Protein AF-0000000076767539 (afdb_homodimer)

Foldseek 3Di:
DPPVPLPQDKDFLLVCLCVLPPPDPDDVVVSVVCCVCRPNDDNRRRIDRDDCPDLLSVQQVLLVCLVVVNDPDPVSVVCCDPDPNNVVSVVSNVDSPVVVVVVVVVVVVVVVVCCCCVVCVVVVPPPPPPD/DPPVPLPQDKDFLQVCLCVLPPPDPDDVVVSVVCCVCRPNDDNRRRIDRPDCPDLLSVQQVLLVCLVVVNDPDPVSVVCCDPDPNNVVSVVSNVDVPVSVVVVVVVVVVVVVVCCVCVVCVVVVPPPPPPD

Structure (mmCIF, N/CA/C/O backbone):
data_AF-0000000076767539-model_v1
#
loop_
_entity.id
_entity.type
_entity.pdbx_description
1 polymer 'Plant heme peroxidase family profile domain-containing protein'
#
loop_
_atom_site.group_PDB
_atom_site.id
_atom_site.type_symbol
_atom_site.label_atom_id
_atom_site.label_alt_id
_atom_site.label_comp_id
_atom_site.label_asym_id
_atom_site.label_entity_id
_atom_site.label_seq_id
_atom_site.pdbx_PDB_ins_code
_atom_site.Cartn_x
_atom_site.Cartn_y
_atom_site.Cartn_z
_atom_site.occupancy
_atom_site.B_iso_or_equiv
_atom_site.auth_seq_id
_atom_site.auth_comp_id
_atom_site.auth_asym_id
_atom_site.auth_atom_id
_atom_site.pdbx_PDB_model_num
ATOM 1 N N . MET A 1 1 ? -0.34 -1.339 28.422 1 18.69 1 MET A N 1
ATOM 2 C CA . MET A 1 1 ? 0.644 -1.244 27.344 1 18.69 1 MET A CA 1
ATOM 3 C C . MET A 1 1 ? 0.067 -1.76 26.031 1 18.69 1 MET A C 1
ATOM 5 O O . MET A 1 1 ? -0.078 -2.969 25.844 1 18.69 1 MET A O 1
ATOM 9 N N . HIS A 1 2 ? -1.191 -1.496 25.75 1 22.22 2 HIS A N 1
ATOM 10 C CA . HIS A 1 2 ? -2.09 -2.066 24.75 1 22.22 2 HIS A CA 1
ATOM 11 C C . HIS A 1 2 ? -1.479 -1.997 23.344 1 22.22 2 HIS A C 1
ATOM 13 O O . HIS A 1 2 ? -1.095 -0.919 22.891 1 22.22 2 HIS A O 1
ATOM 19 N N . ALA A 1 3 ? -0.596 -2.85 23.109 1 28.09 3 ALA A N 1
ATOM 20 C CA . ALA A 1 3 ? -0.079 -3.137 21.781 1 28.09 3 ALA A CA 1
ATOM 21 C C . ALA A 1 3 ? -1.153 -2.92 20.719 1 28.09 3 ALA A C 1
ATOM 23 O O . ALA A 1 3 ? -2.23 -3.516 20.781 1 28.09 3 ALA A O 1
ATOM 24 N N . GLY A 1 4 ? -1.56 -1.762 20.531 1 30.44 4 GLY A N 1
ATOM 25 C CA . GLY A 1 4 ? -2.537 -1.548 19.469 1 30.44 4 GLY A CA 1
ATOM 26 C C . GLY A 1 4 ? -2.459 -2.584 18.359 1 30.44 4 GLY A C 1
ATOM 27 O O . GLY A 1 4 ? -1.386 -2.826 17.812 1 30.44 4 GLY A O 1
ATOM 28 N N . ALA A 1 5 ? -3.109 -3.674 18.422 1 33.69 5 ALA A N 1
ATOM 29 C CA . ALA A 1 5 ? -3.195 -4.902 17.625 1 33.69 5 ALA A CA 1
ATOM 30 C C . ALA A 1 5 ? -3.096 -4.602 16.141 1 33.69 5 ALA A C 1
ATOM 32 O O . ALA A 1 5 ? -3.967 -3.939 15.57 1 33.69 5 ALA A O 1
ATOM 33 N N . HIS A 1 6 ? -1.956 -4.004 15.68 1 40.78 6 HIS A N 1
ATOM 34 C CA . HIS A 1 6 ? -1.695 -3.82 14.25 1 40.78 6 HIS A CA 1
ATOM 35 C C . HIS A 1 6 ? -2.387 -4.895 13.422 1 40.78 6 HIS A C 1
ATOM 37 O O . HIS A 1 6 ? -2.105 -6.086 13.586 1 40.78 6 HIS A O 1
ATOM 43 N N . THR A 1 7 ? -3.648 -4.828 13.344 1 45.66 7 THR A N 1
ATOM 44 C CA . THR A 1 7 ? -4.422 -5.848 12.641 1 45.66 7 THR A CA 1
ATOM 45 C C . THR A 1 7 ? -3.73 -6.258 11.344 1 45.66 7 THR A C 1
ATOM 47 O O . THR A 1 7 ? -3.566 -5.438 10.438 1 45.66 7 THR A O 1
ATOM 50 N N . ILE A 1 8 ? -2.582 -6.941 11.5 1 51 8 ILE A N 1
ATOM 51 C CA . ILE A 1 8 ? -2.043 -7.637 10.336 1 51 8 ILE A CA 1
ATOM 52 C C . ILE A 1 8 ? -3.176 -8.32 9.57 1 51 8 ILE A C 1
ATOM 54 O O . ILE A 1 8 ? -4.051 -8.945 10.172 1 51 8 ILE A O 1
ATOM 58 N N . GLY A 1 9 ? -3.5 -7.699 8.438 1 61.12 9 GLY A N 1
ATOM 59 C CA . GLY A 1 9 ? -4.488 -8.406 7.637 1 61.12 9 GLY A CA 1
ATOM 60 C C . GLY A 1 9 ? -4.254 -9.898 7.582 1 61.12 9 GLY A C 1
ATOM 61 O O . GLY A 1 9 ? -3.186 -10.383 7.965 1 61.12 9 GLY A O 1
ATOM 62 N N . GLN A 1 10 ? -5.32 -10.609 7.551 1 71.06 10 GLN A N 1
ATOM 63 C CA . GLN A 1 10 ? -5.277 -12.062 7.41 1 71.06 10 GLN A CA 1
ATOM 64 C C . GLN A 1 10 ? -5.945 -12.508 6.113 1 71.06 10 GLN A C 1
ATOM 66 O O . GLN A 1 10 ? -6.844 -11.828 5.605 1 71.06 10 GLN A O 1
ATOM 71 N N . ALA A 1 11 ? -5.297 -13.492 5.527 1 77.25 11 ALA A N 1
ATOM 72 C CA . ALA A 1 11 ? -5.941 -14.125 4.379 1 77.25 11 ALA A CA 1
ATOM 73 C C . ALA A 1 11 ? -6.324 -15.57 4.688 1 77.25 11 ALA A C 1
ATOM 75 O O . ALA A 1 11 ? -5.516 -16.344 5.211 1 77.25 11 ALA A O 1
ATOM 76 N N . ALA A 1 12 ? -7.562 -15.82 4.395 1 85.56 12 ALA A N 1
ATOM 77 C CA . ALA A 1 12 ? -8.008 -17.203 4.543 1 85.56 12 ALA A CA 1
ATOM 78 C C . ALA A 1 12 ? -7.336 -18.109 3.516 1 85.56 12 ALA A C 1
ATOM 80 O O . ALA A 1 12 ? -7.117 -17.703 2.371 1 85.56 12 ALA A O 1
ATOM 81 N N . CYS A 1 13 ? -7.141 -19.312 3.893 1 91.88 13 CYS A N 1
ATOM 82 C CA . CYS A 1 13 ? -6.492 -20.312 3.053 1 91.88 13 CYS A CA 1
ATOM 83 C C . CYS A 1 13 ? -7.199 -20.438 1.71 1 91.88 13 CYS A C 1
ATOM 85 O O . CYS A 1 13 ? -6.551 -20.578 0.672 1 91.88 13 CYS A O 1
ATOM 87 N N . THR A 1 14 ? -8.461 -20.312 1.665 1 92.12 14 THR A N 1
ATOM 88 C CA . THR A 1 14 ? -9.242 -20.5 0.451 1 92.12 14 THR A CA 1
ATOM 89 C C . THR A 1 14 ? -8.898 -19.438 -0.589 1 92.12 14 THR A C 1
ATOM 91 O O . THR A 1 14 ? -9.109 -19.625 -1.786 1 92.12 14 THR A O 1
ATOM 94 N N . ASN A 1 15 ? -8.305 -18.375 -0.102 1 86.56 15 ASN A N 1
ATOM 95 C CA . ASN A 1 15 ? -8.055 -17.266 -1.004 1 86.56 15 ASN A CA 1
ATOM 96 C C . ASN A 1 15 ? -6.742 -17.438 -1.766 1 86.56 15 ASN A C 1
ATOM 98 O O . ASN A 1 15 ? -6.484 -16.734 -2.74 1 86.56 15 ASN A O 1
ATOM 102 N N . PHE A 1 16 ? -5.918 -18.406 -1.279 1 91.62 16 PHE A N 1
ATOM 103 C CA . PHE A 1 16 ? -4.621 -18.484 -1.948 1 91.62 16 PHE A CA 1
ATOM 104 C C . PHE A 1 16 ? -4.211 -19.938 -2.166 1 91.62 16 PHE A C 1
ATOM 106 O O . PHE A 1 16 ? -3.186 -20.203 -2.795 1 91.62 16 PHE A O 1
ATOM 113 N N . ARG A 1 17 ? -5.023 -20.891 -1.748 1 94.75 17 ARG A N 1
ATOM 114 C CA . ARG A 1 17 ? -4.715 -22.312 -1.875 1 94.75 17 ARG A CA 1
ATOM 115 C C . ARG A 1 17 ? -4.418 -22.672 -3.324 1 94.75 17 ARG A C 1
ATOM 117 O O . ARG A 1 17 ? -3.434 -23.359 -3.609 1 94.75 17 ARG A O 1
ATOM 124 N N . SER A 1 18 ? -5.258 -22.25 -4.219 1 95.56 18 SER A N 1
ATOM 125 C CA . SER A 1 18 ? -5.098 -22.594 -5.629 1 95.56 18 SER A CA 1
ATOM 126 C C . SER A 1 18 ? -3.752 -22.109 -6.168 1 95.56 18 SER A C 1
ATOM 128 O O . SER A 1 18 ? -3.115 -22.797 -6.965 1 95.56 18 SER A O 1
ATOM 130 N N . ARG A 1 19 ? -3.357 -21.031 -5.695 1 94.44 19 ARG A N 1
ATOM 131 C CA . ARG A 1 19 ? -2.08 -20.5 -6.156 1 94.44 19 ARG A CA 1
ATOM 132 C C . ARG A 1 19 ? -0.914 -21.297 -5.574 1 94.44 19 ARG A C 1
ATOM 134 O O . ARG A 1 19 ? 0.014 -21.656 -6.297 1 94.44 19 ARG A O 1
ATOM 141 N N . VAL A 1 20 ? -0.99 -21.578 -4.332 1 95.5 20 VAL A N 1
ATOM 142 C CA . VAL A 1 20 ? 0.099 -22.234 -3.615 1 95.5 20 VAL A CA 1
ATOM 143 C C . VAL A 1 20 ? 0.357 -23.609 -4.215 1 95.5 20 VAL A C 1
ATOM 145 O O . VAL A 1 20 ? 1.507 -24.047 -4.32 1 95.5 20 VAL A O 1
ATOM 148 N N . TYR A 1 21 ? -0.68 -24.234 -4.711 1 97.06 21 TYR A N 1
ATOM 149 C CA . TYR A 1 21 ? -0.535 -25.594 -5.191 1 97.06 21 TYR A CA 1
ATOM 150 C C . TYR A 1 21 ? -0.594 -25.656 -6.711 1 97.06 21 TYR A C 1
ATOM 152 O O . TYR A 1 21 ? -0.227 -26.656 -7.32 1 97.06 21 TYR A O 1
ATOM 160 N N . GLY A 1 22 ? -1.004 -24.609 -7.395 1 96.56 22 GLY A N 1
ATOM 161 C CA . GLY A 1 22 ? -1.326 -24.734 -8.805 1 96.56 22 GLY A CA 1
ATOM 162 C C . GLY A 1 22 ? -0.506 -23.812 -9.695 1 96.56 22 GLY A C 1
ATOM 163 O O . GLY A 1 22 ? -0.516 -23.953 -10.922 1 96.56 22 GLY A O 1
ATOM 164 N N . GLU A 1 23 ? 0.164 -22.844 -9.18 1 96.62 23 GLU A N 1
ATOM 165 C CA . GLU A 1 23 ? 0.851 -21.875 -10.023 1 96.62 23 GLU A CA 1
ATOM 166 C C . GLU A 1 23 ? 2.363 -22.062 -9.969 1 96.62 23 GLU A C 1
ATOM 168 O O . GLU A 1 23 ? 2.896 -22.562 -8.969 1 96.62 23 GLU A O 1
ATOM 173 N N . THR A 1 24 ? 3.041 -21.719 -11.039 1 95.69 24 THR A N 1
ATOM 174 C CA . THR A 1 24 ? 4.477 -21.938 -11.141 1 95.69 24 THR A CA 1
ATOM 175 C C . THR A 1 24 ? 5.254 -20.656 -10.852 1 95.69 24 THR A C 1
ATOM 177 O O . THR A 1 24 ? 6.461 -20.703 -10.617 1 95.69 24 THR A O 1
ATOM 180 N N . ASN A 1 25 ? 4.602 -19.531 -10.906 1 96.25 25 ASN A N 1
ATOM 181 C CA . ASN A 1 25 ? 5.266 -18.266 -10.648 1 96.25 25 ASN A CA 1
ATOM 182 C C . ASN A 1 25 ? 5.246 -17.906 -9.164 1 96.25 25 ASN A C 1
ATOM 184 O O . ASN A 1 25 ? 4.93 -16.781 -8.797 1 96.25 25 ASN A O 1
ATOM 188 N N . ILE A 1 26 ? 5.562 -18.844 -8.32 1 96.62 26 ILE A N 1
ATOM 189 C CA . ILE A 1 26 ? 5.672 -18.672 -6.875 1 96.62 26 ILE A CA 1
ATOM 190 C C . ILE A 1 26 ? 6.984 -19.266 -6.379 1 96.62 26 ILE A C 1
ATOM 192 O O . ILE A 1 26 ? 7.387 -20.344 -6.82 1 96.62 26 ILE A O 1
ATOM 196 N N . ASN A 1 27 ? 7.613 -18.469 -5.555 1 96.94 27 ASN A N 1
ATOM 197 C CA . ASN A 1 27 ? 8.82 -18.969 -4.914 1 96.94 27 ASN A CA 1
ATOM 198 C C . ASN A 1 27 ? 8.57 -20.281 -4.176 1 96.94 27 ASN A C 1
ATOM 200 O O . ASN A 1 27 ? 7.676 -20.359 -3.332 1 96.94 27 ASN A O 1
ATOM 204 N N . ALA A 1 28 ? 9.398 -21.234 -4.516 1 96.62 28 ALA A N 1
ATOM 205 C CA . ALA A 1 28 ? 9.148 -22.594 -4.031 1 96.62 28 ALA A CA 1
ATOM 206 C C . ALA A 1 28 ? 9.227 -22.656 -2.506 1 96.62 28 ALA A C 1
ATOM 208 O O . ALA A 1 28 ? 8.406 -23.312 -1.862 1 96.62 28 ALA A O 1
ATOM 209 N N . ALA A 1 29 ? 10.227 -22.062 -1.981 1 95.75 29 ALA A N 1
ATOM 210 C CA . ALA A 1 29 ? 10.375 -22.062 -0.528 1 95.75 29 ALA A CA 1
ATOM 211 C C . ALA A 1 29 ? 9.219 -21.328 0.144 1 95.75 29 ALA A C 1
ATOM 213 O O . ALA A 1 29 ? 8.742 -21.75 1.205 1 95.75 29 ALA A O 1
ATOM 214 N N . TYR A 1 30 ? 8.797 -20.25 -0.45 1 93.25 30 TYR A N 1
ATOM 215 C CA . TYR A 1 30 ? 7.66 -19.5 0.065 1 93.25 30 TYR A CA 1
ATOM 216 C C . TYR A 1 30 ? 6.387 -20.344 -0.001 1 93.25 30 TYR A C 1
ATOM 218 O O . TYR A 1 30 ? 5.633 -20.406 0.972 1 93.25 30 TYR A O 1
ATOM 226 N N . ALA A 1 31 ? 6.164 -20.984 -1.112 1 94.44 31 ALA A N 1
ATOM 227 C CA . ALA A 1 31 ? 5.008 -21.859 -1.249 1 94.44 31 ALA A CA 1
ATOM 228 C C . ALA A 1 31 ? 5.008 -22.938 -0.165 1 94.44 31 ALA A C 1
ATOM 230 O O . ALA A 1 31 ? 3.98 -23.188 0.473 1 94.44 31 ALA A O 1
ATOM 231 N N . ALA A 1 32 ? 6.125 -23.516 0.016 1 95.38 32 ALA A N 1
ATOM 232 C CA . ALA A 1 32 ? 6.258 -24.562 1.019 1 95.38 32 ALA A CA 1
ATOM 233 C C . ALA A 1 32 ? 5.922 -24.047 2.412 1 95.38 32 ALA A C 1
ATOM 235 O O . ALA A 1 32 ? 5.266 -24.734 3.199 1 95.38 32 ALA A O 1
ATOM 236 N N . SER A 1 33 ? 6.348 -22.891 2.654 1 92.94 33 SER A N 1
ATOM 237 C CA . SER A 1 33 ? 6.109 -22.297 3.967 1 92.94 33 SER A CA 1
ATOM 238 C C . SER A 1 33 ? 4.621 -22.062 4.207 1 92.94 33 SER A C 1
ATOM 240 O O . SER A 1 33 ? 4.164 -22.062 5.352 1 92.94 33 SER A O 1
ATOM 242 N N . LEU A 1 34 ? 3.873 -21.859 3.164 1 92.19 34 LEU A N 1
ATOM 243 C CA . LEU A 1 34 ? 2.443 -21.609 3.281 1 92.19 34 LEU A CA 1
ATOM 244 C C . LEU A 1 34 ? 1.661 -22.906 3.443 1 92.19 34 LEU A C 1
ATOM 246 O O . LEU A 1 34 ? 0.545 -22.891 3.967 1 92.19 34 LEU A O 1
ATOM 250 N N . GLN A 1 35 ? 2.186 -23.953 2.988 1 94.25 35 GLN A N 1
ATOM 251 C CA . GLN A 1 35 ? 1.477 -25.219 2.92 1 94.25 35 GLN A CA 1
ATOM 252 C C . GLN A 1 35 ? 1.247 -25.797 4.312 1 94.25 35 GLN A C 1
ATOM 254 O O . GLN A 1 35 ? 0.325 -26.594 4.52 1 94.25 35 GLN A O 1
ATOM 259 N N . GLY A 1 36 ? 2.062 -25.391 5.234 1 91.12 36 GLY A N 1
ATOM 260 C CA . GLY A 1 36 ? 1.853 -25.844 6.602 1 91.12 36 GLY A CA 1
ATOM 261 C C . GLY A 1 36 ? 0.517 -25.406 7.172 1 91.12 36 GLY A C 1
ATOM 262 O O . GLY A 1 36 ? -0.156 -26.188 7.852 1 91.12 36 GLY A O 1
ATOM 263 N N . ASN A 1 37 ? 0.16 -24.281 6.816 1 90.56 37 ASN A N 1
ATOM 264 C CA . ASN A 1 37 ? -1.081 -23.719 7.348 1 90.56 37 ASN A CA 1
ATOM 265 C C . ASN A 1 37 ? -2.209 -23.781 6.32 1 90.56 37 ASN A C 1
ATOM 267 O O . ASN A 1 37 ? -3.352 -23.438 6.629 1 90.56 37 ASN A O 1
ATOM 271 N N . CYS A 1 38 ? -1.838 -24.125 5.133 1 95.25 38 CYS A N 1
ATOM 272 C CA . CYS A 1 38 ? -2.834 -24.234 4.074 1 95.25 38 CYS A CA 1
ATOM 273 C C . CYS A 1 38 ? -2.641 -25.531 3.285 1 95.25 38 CYS A C 1
ATOM 275 O O . CYS A 1 38 ? -2.119 -25.5 2.17 1 95.25 38 CYS A O 1
ATOM 277 N N . PRO A 1 39 ? -3.096 -26.625 3.859 1 94.81 39 PRO A N 1
ATOM 278 C CA . PRO A 1 39 ? -2.965 -27.891 3.152 1 94.81 39 PRO A CA 1
ATOM 279 C C . PRO A 1 39 ? -3.814 -27.953 1.884 1 94.81 39 PRO A C 1
ATOM 281 O O . PRO A 1 39 ? -4.648 -27.078 1.651 1 94.81 39 PRO A O 1
ATOM 284 N N . GLN A 1 40 ? -3.51 -28.969 1.072 1 94.31 40 GLN A N 1
ATOM 285 C CA . GLN A 1 40 ? -4.184 -29.125 -0.212 1 94.31 40 GLN A CA 1
ATOM 286 C C . GLN A 1 40 ? -5.691 -29.297 -0.026 1 94.31 40 GLN A C 1
ATOM 288 O O . GLN A 1 40 ? -6.477 -28.875 -0.876 1 94.31 40 GLN A O 1
ATOM 293 N N . SER A 1 41 ? -6.105 -29.953 1.049 1 93.06 41 SER A N 1
ATOM 294 C CA . SER A 1 41 ? -7.512 -30.109 1.395 1 93.06 41 SER A CA 1
ATOM 295 C C . SER A 1 41 ? -7.758 -29.828 2.871 1 93.06 41 SER A C 1
ATOM 297 O O . SER A 1 41 ? -6.934 -30.172 3.723 1 93.06 41 SER A O 1
ATOM 299 N N . GLY A 1 42 ? -8.898 -29.172 3.094 1 91.81 42 GLY A N 1
ATOM 300 C CA . GLY A 1 42 ? -9.195 -28.781 4.465 1 91.81 42 GLY A CA 1
ATOM 301 C C . GLY A 1 42 ? -8.508 -27.5 4.883 1 91.81 42 GLY A C 1
ATOM 302 O O . GLY A 1 42 ? -7.938 -26.781 4.047 1 91.81 42 GLY A O 1
ATOM 303 N N . GLY A 1 43 ? -8.695 -27.047 6.145 1 91.75 43 GLY A N 1
ATOM 304 C CA . GLY A 1 43 ? -8.047 -25.859 6.66 1 91.75 43 GLY A CA 1
ATOM 305 C C . GLY A 1 43 ? -8.57 -24.578 6.031 1 91.75 43 GLY A C 1
ATOM 306 O O . GLY A 1 43 ? -7.859 -23.578 5.969 1 91.75 43 GLY A O 1
ATOM 307 N N . ASP A 1 44 ? -9.766 -24.578 5.473 1 90.81 44 ASP A N 1
ATOM 308 C CA . ASP A 1 44 ? -10.359 -23.484 4.719 1 90.81 44 ASP A CA 1
ATOM 309 C C . ASP A 1 44 ? -10.359 -22.188 5.535 1 90.81 44 ASP A C 1
ATOM 311 O O . ASP A 1 44 ? -10.148 -21.109 4.988 1 90.81 44 ASP A O 1
ATOM 315 N N . GLY A 1 45 ? -10.508 -22.375 6.801 1 87.44 45 GLY A N 1
ATOM 316 C CA . GLY A 1 45 ? -10.633 -21.203 7.652 1 87.44 45 GLY A CA 1
ATOM 317 C C . GLY A 1 45 ? -9.328 -20.797 8.305 1 87.44 45 GLY A C 1
ATOM 318 O O . GLY A 1 45 ? -9.281 -19.844 9.078 1 87.44 45 GLY A O 1
ATOM 319 N N . ASN A 1 46 ? -8.25 -21.625 8.008 1 89.19 46 ASN A N 1
ATOM 320 C CA . ASN A 1 46 ? -6.953 -21.219 8.539 1 89.19 46 ASN A CA 1
ATOM 321 C C . ASN A 1 46 ? -6.516 -19.875 7.988 1 89.19 46 ASN A C 1
ATOM 323 O O . ASN A 1 46 ? -6.703 -19.578 6.805 1 89.19 46 ASN A O 1
ATOM 327 N N . LEU A 1 47 ? -6.047 -19 8.93 1 82.62 47 LEU A N 1
ATOM 328 C CA . LEU A 1 47 ? -5.648 -17.656 8.555 1 82.62 47 LEU A CA 1
ATOM 329 C C . LEU A 1 47 ? -4.133 -17.531 8.484 1 82.62 47 LEU A C 1
ATOM 331 O O . LEU A 1 47 ? -3.42 -18.094 9.32 1 82.62 47 LEU A O 1
ATOM 335 N N . THR A 1 48 ? -3.705 -16.969 7.461 1 79.31 48 THR A N 1
ATOM 336 C CA . THR A 1 48 ? -2.301 -16.609 7.289 1 79.31 48 THR A CA 1
ATOM 337 C C . THR A 1 48 ? -2.115 -15.094 7.375 1 79.31 48 THR A C 1
ATOM 339 O O . THR A 1 48 ? -2.842 -14.336 6.727 1 79.31 48 THR A O 1
ATOM 342 N N . PRO A 1 49 ? -1.265 -14.742 8.32 1 70.5 49 PRO A N 1
ATOM 343 C CA . PRO A 1 49 ? -1.016 -13.297 8.359 1 70.5 49 PRO A CA 1
ATOM 344 C C . PRO A 1 49 ? -0.564 -12.742 7.012 1 70.5 49 PRO A C 1
ATOM 346 O O . PRO A 1 49 ? 0.234 -13.375 6.312 1 70.5 49 PRO A O 1
ATOM 349 N N . LEU A 1 50 ? -1.545 -11.828 6.566 1 60.97 50 LEU A N 1
ATOM 350 C CA . LEU A 1 50 ? -1.086 -11.094 5.391 1 60.97 50 LEU A CA 1
ATOM 351 C C . LEU A 1 50 ? 0.095 -10.195 5.742 1 60.97 50 LEU A C 1
ATOM 353 O O . LEU A 1 50 ? 0.058 -9.477 6.742 1 60.97 50 LEU A O 1
ATOM 357 N N . GLU A 1 51 ? 1.134 -10.641 5.414 1 51.84 51 GL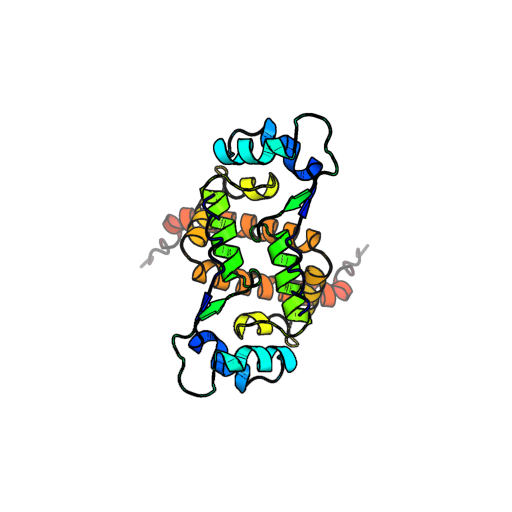U A N 1
ATOM 358 C CA . GLU A 1 51 ? 2.225 -9.695 5.621 1 51.84 51 GLU A CA 1
ATOM 359 C C . GLU A 1 51 ? 1.825 -8.281 5.188 1 51.84 51 GLU A C 1
ATOM 361 O O . GLU A 1 51 ? 0.952 -8.117 4.336 1 51.84 51 GLU A O 1
ATOM 366 N N . VAL A 1 52 ? 2.131 -7.312 5.918 1 49.28 52 VAL A N 1
ATOM 367 C CA . VAL A 1 52 ? 1.868 -5.906 5.629 1 49.28 52 VAL A CA 1
ATOM 368 C C . VAL A 1 52 ? 1.981 -5.66 4.125 1 49.28 52 VAL A C 1
ATOM 370 O O . VAL A 1 52 ? 1.643 -4.578 3.639 1 49.28 52 VAL A O 1
ATOM 373 N N . SER A 1 53 ? 2.279 -6.816 3.508 1 51 53 SER A N 1
ATOM 374 C CA . SER A 1 53 ? 2.711 -6.582 2.135 1 51 53 SER A CA 1
ATOM 375 C C . SER A 1 53 ? 1.56 -6.777 1.153 1 51 53 SER A C 1
ATOM 377 O O . SER A 1 53 ? 1.769 -6.793 -0.062 1 51 53 SER A O 1
ATOM 379 N N . THR A 1 54 ? 0.376 -7.012 1.708 1 57.81 54 THR A N 1
ATOM 380 C CA . THR A 1 54 ? -0.672 -7.105 0.698 1 57.81 54 THR A CA 1
ATOM 381 C C . THR A 1 54 ? -1.423 -5.781 0.574 1 57.81 54 THR A C 1
ATOM 383 O O . THR A 1 54 ? -1.502 -5.016 1.536 1 57.81 54 THR A O 1
ATOM 386 N N . PRO A 1 55 ? -1.711 -5.461 -0.693 1 56.19 55 PRO A N 1
ATOM 387 C CA . PRO A 1 55 ? -2.475 -4.227 -0.872 1 56.19 55 PRO A CA 1
ATOM 388 C C . PRO A 1 55 ? -3.617 -4.086 0.132 1 56.19 55 PRO A C 1
ATOM 390 O O . PRO A 1 55 ? -3.916 -2.979 0.583 1 56.19 55 PRO A O 1
ATOM 393 N N . ASN A 1 56 ? -4.219 -5.238 0.448 1 57.66 56 ASN A N 1
ATOM 394 C CA . ASN A 1 56 ? -5.367 -5.137 1.345 1 57.66 56 ASN A CA 1
ATOM 395 C C . ASN A 1 56 ? -4.953 -4.652 2.73 1 57.66 56 ASN A C 1
ATOM 397 O O . ASN A 1 56 ? -5.656 -3.846 3.346 1 57.66 56 ASN A O 1
ATOM 401 N N . ALA A 1 57 ? -3.99 -5.336 3.178 1 57.12 57 ALA A N 1
ATOM 402 C CA . ALA A 1 57 ? -3.531 -4.945 4.508 1 57.12 57 ALA A CA 1
ATOM 403 C C . ALA A 1 57 ? -3.045 -3.5 4.52 1 57.12 57 ALA A C 1
ATOM 405 O O . ALA A 1 57 ? -3.33 -2.75 5.457 1 57.12 57 ALA A O 1
ATOM 406 N N . LEU A 1 58 ? -2.348 -3.189 3.531 1 58.28 58 LEU A N 1
ATOM 407 C CA . LEU A 1 58 ? -1.854 -1.822 3.406 1 58.28 58 LEU A CA 1
ATOM 408 C C . LEU A 1 58 ? -3.01 -0.827 3.385 1 58.28 58 LEU A C 1
ATOM 410 O O . LEU A 1 58 ? -2.945 0.217 4.039 1 58.28 58 LEU A O 1
ATOM 414 N N . ASN A 1 59 ? -3.904 -1.313 2.625 1 59.66 59 ASN A N 1
ATOM 415 C CA . ASN A 1 59 ? -4.988 -0.385 2.322 1 59.66 59 ASN A CA 1
ATOM 416 C C . ASN A 1 59 ? -5.793 -0.034 3.57 1 59.66 59 ASN A C 1
ATOM 418 O O . ASN A 1 59 ? -6.059 1.141 3.834 1 59.66 59 ASN A O 1
ATOM 422 N N . ASN A 1 60 ? -6.137 -1.078 4.242 1 62.06 60 ASN A N 1
ATOM 423 C CA . ASN A 1 60 ? -7.008 -0.79 5.375 1 62.06 60 ASN A CA 1
ATOM 424 C C . ASN A 1 60 ? -6.281 0.009 6.453 1 62.06 60 ASN A C 1
ATOM 426 O O . ASN A 1 60 ? -6.824 0.975 6.992 1 62.06 60 ASN A O 1
ATOM 430 N N . ALA A 1 61 ? -5.133 -0.335 6.605 1 71.44 61 ALA A N 1
ATOM 431 C CA . ALA A 1 61 ? -4.406 0.365 7.66 1 71.44 61 ALA A CA 1
ATOM 432 C C . ALA A 1 61 ? -4.012 1.771 7.215 1 71.44 61 ALA A C 1
ATOM 434 O O . ALA A 1 61 ? -4.141 2.73 7.977 1 71.44 61 ALA A O 1
ATOM 435 N N . TYR A 1 62 ? -3.635 1.946 6.012 1 81 62 TYR A N 1
ATOM 436 C CA . TYR A 1 62 ? -3.17 3.225 5.488 1 81 62 TYR A CA 1
ATOM 437 C C . TYR A 1 62 ? -4.316 4.227 5.402 1 81 62 TYR A C 1
ATOM 439 O O . TYR A 1 62 ? -4.242 5.312 5.984 1 81 62 TYR A O 1
ATOM 447 N N . TYR A 1 63 ? -5.398 3.807 4.82 1 86.62 63 TYR A N 1
ATOM 448 C CA . TYR A 1 63 ? -6.5 4.742 4.621 1 86.62 63 TYR A CA 1
ATOM 449 C C . TYR A 1 63 ? -7.262 4.973 5.922 1 86.62 63 TYR A C 1
ATOM 451 O O . TYR A 1 63 ? -7.77 6.07 6.164 1 86.62 63 TYR A O 1
ATOM 459 N N . GLY A 1 64 ? -7.359 3.955 6.734 1 86.56 64 GLY A N 1
ATOM 460 C CA . GLY A 1 64 ? -7.922 4.148 8.062 1 86.56 64 GLY A CA 1
ATOM 461 C C . GLY A 1 64 ? -7.16 5.16 8.891 1 86.56 64 GLY A C 1
ATOM 462 O O . GLY A 1 64 ? -7.766 5.965 9.609 1 86.56 64 GLY A O 1
ATOM 463 N N . ASN A 1 65 ? -5.902 5.098 8.781 1 86.88 65 ASN A N 1
ATOM 464 C CA . ASN A 1 65 ? -5.07 6.074 9.477 1 86.88 65 ASN A CA 1
ATOM 465 C C . ASN A 1 65 ? -5.359 7.496 9.008 1 86.88 65 ASN A C 1
ATOM 467 O O . ASN A 1 65 ? -5.402 8.43 9.812 1 86.88 65 ASN A O 1
ATOM 471 N N . LEU A 1 66 ? -5.523 7.641 7.73 1 90.81 66 LEU A N 1
ATOM 472 C CA . LEU A 1 66 ? -5.812 8.969 7.203 1 90.81 66 LEU A CA 1
ATOM 473 C C . LEU A 1 66 ? -7.152 9.477 7.723 1 90.81 66 LEU A C 1
ATOM 475 O O . LEU A 1 66 ? -7.277 10.648 8.086 1 90.81 66 LEU A O 1
ATOM 479 N N . VAL A 1 67 ? -8.133 8.602 7.84 1 93.69 67 VAL A N 1
ATOM 480 C CA . VAL A 1 67 ? -9.453 8.961 8.344 1 93.69 67 VAL A CA 1
ATOM 481 C C . VAL A 1 67 ? -9.352 9.391 9.805 1 93.69 67 VAL A C 1
ATOM 483 O O . VAL A 1 67 ? -10.055 10.305 10.234 1 93.69 67 VAL A O 1
ATOM 486 N N . SER A 1 68 ? -8.43 8.867 10.469 1 93.56 68 SER A N 1
ATOM 487 C CA . SER A 1 68 ? -8.227 9.18 11.875 1 93.56 68 SER A CA 1
ATOM 488 C C . SER A 1 68 ? -7.211 10.297 12.062 1 93.56 68 SER A C 1
ATOM 490 O O . SER A 1 68 ? -6.738 10.539 13.172 1 93.56 68 SER A O 1
ATOM 492 N N . GLN A 1 69 ? -6.812 10.906 10.945 1 94.88 69 GLN A N 1
ATOM 493 C CA . GLN A 1 69 ? -5.844 11.992 10.914 1 94.88 69 GLN A CA 1
ATOM 494 C C . GLN A 1 69 ? -4.5 11.547 11.484 1 94.88 69 GLN A C 1
ATOM 496 O O . GLN A 1 69 ? -3.861 12.289 12.242 1 94.88 69 GLN A O 1
ATOM 501 N N . ARG A 1 70 ? -4.102 10.414 11.062 1 91.19 70 ARG A N 1
ATOM 502 C CA . ARG A 1 70 ? -2.854 9.836 11.555 1 91.19 70 ARG A CA 1
ATOM 503 C C . ARG A 1 70 ? -1.891 9.57 10.398 1 91.19 70 ARG A C 1
ATOM 505 O O . ARG A 1 70 ? -1.079 8.641 10.461 1 91.19 70 ARG A O 1
ATOM 512 N N . GLY A 1 71 ? -1.996 10.281 9.375 1 89.62 71 GLY A N 1
ATOM 513 C CA . GLY A 1 71 ? -0.96 10.25 8.359 1 89.62 71 GLY A CA 1
ATOM 514 C C . GLY A 1 71 ? 0.349 10.867 8.812 1 89.62 71 GLY A C 1
ATOM 515 O O . GLY A 1 71 ? 0.397 12.047 9.172 1 89.62 71 GLY A O 1
ATOM 516 N N . LEU A 1 72 ? 1.362 10.086 8.766 1 86.88 72 LEU A N 1
ATOM 517 C CA . LEU A 1 72 ? 2.643 10.555 9.289 1 86.88 72 LEU A CA 1
ATOM 518 C C . LEU A 1 72 ? 3.205 11.68 8.414 1 86.88 72 LEU A C 1
ATOM 520 O O . LEU A 1 72 ? 3.672 12.695 8.93 1 86.88 72 LEU A O 1
ATOM 524 N N . LEU A 1 73 ? 3.131 11.461 7.133 1 86.19 73 LEU A N 1
ATOM 525 C CA . LEU A 1 73 ? 3.668 12.469 6.223 1 86.19 73 LEU A CA 1
ATOM 526 C C . LEU A 1 73 ? 2.584 13.453 5.797 1 86.19 73 LEU A C 1
ATOM 528 O O . LEU A 1 73 ? 1.433 13.062 5.59 1 86.19 73 LEU A O 1
ATOM 532 N N . HIS A 1 74 ? 3.008 14.664 5.574 1 90.56 74 HIS A N 1
ATOM 533 C CA . HIS A 1 74 ? 2.102 15.695 5.094 1 90.56 74 HIS A CA 1
ATOM 534 C C . HIS A 1 74 ? 1.426 15.281 3.791 1 90.56 74 HIS A C 1
ATOM 536 O O . HIS A 1 74 ? 0.208 15.414 3.648 1 90.56 74 HIS A O 1
ATOM 542 N N . SER A 1 75 ? 2.24 14.727 2.91 1 86.19 75 SER A N 1
ATOM 543 C CA . SER A 1 75 ? 1.744 14.359 1.588 1 86.19 75 SER A CA 1
ATOM 544 C C . SER A 1 75 ? 0.642 13.312 1.685 1 86.19 75 SER A C 1
ATOM 546 O O . SER A 1 75 ? -0.313 13.328 0.905 1 86.19 75 SER A O 1
ATOM 548 N N . ASP A 1 76 ? 0.778 12.469 2.66 1 85.75 76 ASP A N 1
ATOM 549 C CA . ASP A 1 76 ? -0.22 11.414 2.818 1 85.75 76 ASP A CA 1
ATOM 550 C C . ASP A 1 76 ? -1.531 11.977 3.363 1 85.75 76 ASP A C 1
ATOM 552 O O . ASP A 1 76 ? -2.604 11.711 2.816 1 85.75 76 ASP A O 1
ATOM 556 N N . GLN A 1 77 ? -1.428 12.758 4.387 1 92 77 GLN A N 1
ATOM 557 C CA . GLN A 1 77 ? -2.645 13.258 5.02 1 92 77 GLN A CA 1
ATOM 558 C C . GLN A 1 77 ? -3.375 14.242 4.105 1 92 77 GLN A C 1
ATOM 560 O O . GLN A 1 77 ? -4.594 14.398 4.207 1 92 77 GLN A O 1
ATOM 565 N N . GLN A 1 78 ? -2.672 14.805 3.111 1 92.38 78 GLN A N 1
ATOM 566 C CA . GLN A 1 78 ? -3.293 15.734 2.178 1 92.38 78 GLN A CA 1
ATOM 567 C C . GLN A 1 78 ? -4.297 15.023 1.276 1 92.38 78 GLN A C 1
ATOM 569 O O . GLN A 1 78 ? -5.184 15.664 0.701 1 92.38 78 GLN A O 1
ATOM 574 N N . LEU A 1 79 ? -4.215 13.742 1.206 1 91.12 79 LEU A N 1
ATOM 575 C CA . LEU A 1 79 ? -5.176 12.984 0.414 1 91.12 79 LEU A CA 1
ATOM 576 C C . LEU A 1 79 ? -6.566 13.039 1.043 1 91.12 79 LEU A C 1
ATOM 578 O O . LEU A 1 79 ? -7.566 12.812 0.365 1 91.12 79 LEU A O 1
ATOM 582 N N . LEU A 1 80 ? -6.582 13.266 2.33 1 95.25 80 LEU A N 1
ATOM 583 C CA . LEU A 1 80 ? -7.824 13.523 3.053 1 95.25 80 LEU A CA 1
ATOM 584 C C . LEU A 1 80 ? -7.73 14.82 3.846 1 95.25 80 LEU A C 1
ATOM 586 O O . LEU A 1 80 ? -7.273 14.828 4.988 1 95.25 80 LEU A O 1
ATOM 590 N N . ASN A 1 81 ? -8.047 15.828 3.244 1 96.5 81 ASN A N 1
ATOM 591 C CA . ASN A 1 81 ? -7.914 17.172 3.816 1 96.5 81 ASN A CA 1
ATOM 592 C C . ASN A 1 81 ? -8.812 18.172 3.102 1 96.5 81 ASN A C 1
ATOM 594 O O . ASN A 1 81 ? -8.398 19.297 2.836 1 96.5 81 ASN A O 1
ATOM 598 N N . GLY A 1 82 ? -10.047 17.703 2.695 1 94.88 82 GLY A N 1
ATOM 599 C CA . GLY A 1 82 ? -11.047 18.625 2.16 1 94.88 82 GLY A CA 1
ATOM 600 C C . GLY A 1 82 ? -10.938 18.797 0.659 1 94.88 82 GLY A C 1
ATOM 601 O O . GLY A 1 82 ? -11.375 19.828 0.122 1 94.88 82 GLY A O 1
ATOM 602 N N . GLY A 1 83 ? -10.359 17.844 -0.023 1 93 83 GLY A N 1
ATOM 603 C CA . GLY A 1 83 ? -10.172 17.953 -1.461 1 93 83 GLY A CA 1
ATOM 604 C C . GLY A 1 83 ? -10.93 16.891 -2.24 1 93 83 GLY A C 1
ATOM 605 O O . GLY A 1 83 ? -11.82 16.234 -1.7 1 93 83 GLY A O 1
ATOM 606 N N . SER A 1 84 ? -10.57 16.781 -3.514 1 92.94 84 SER A N 1
ATOM 607 C CA . SER A 1 84 ? -11.289 15.922 -4.457 1 92.94 84 SER A CA 1
ATOM 608 C C . SER A 1 84 ? -11.086 14.445 -4.129 1 92.94 84 SER A C 1
ATOM 610 O O . SER A 1 84 ? -11.875 13.594 -4.559 1 92.94 84 SER A O 1
ATOM 612 N N . THR A 1 85 ? -10.031 14.164 -3.285 1 94.75 85 THR A N 1
ATOM 613 C CA . THR A 1 85 ? -9.734 12.766 -3.018 1 94.75 85 THR A CA 1
ATOM 614 C C . THR A 1 85 ? -10.453 12.289 -1.758 1 94.75 85 THR A C 1
ATOM 616 O O . THR A 1 85 ? -10.43 11.094 -1.436 1 94.75 85 THR A O 1
ATOM 619 N N . ASP A 1 86 ? -11.156 13.133 -1.052 1 95.31 86 ASP A N 1
ATOM 620 C CA . ASP A 1 86 ? -11.719 12.797 0.253 1 95.31 86 ASP A CA 1
ATOM 621 C C . ASP A 1 86 ? -12.641 11.578 0.157 1 95.31 86 ASP A C 1
ATOM 623 O O . ASP A 1 86 ? -12.484 10.617 0.907 1 95.31 86 ASP A O 1
ATOM 627 N N . ALA A 1 87 ? -13.586 11.648 -0.736 1 93.69 87 ALA A N 1
ATOM 628 C CA . ALA A 1 87 ? -14.562 10.57 -0.86 1 93.69 87 ALA A CA 1
ATOM 629 C C . ALA A 1 87 ? -13.891 9.258 -1.229 1 93.69 87 ALA A C 1
ATOM 631 O O . ALA A 1 87 ? -14.273 8.195 -0.732 1 93.69 87 ALA A O 1
ATOM 632 N N . LEU A 1 88 ? -12.93 9.383 -2.055 1 91.81 88 LEU A N 1
ATOM 633 C CA . LEU A 1 88 ? -12.195 8.195 -2.479 1 91.81 88 LEU A CA 1
ATOM 634 C C . LEU A 1 88 ? -11.445 7.574 -1.306 1 91.81 88 LEU A C 1
ATOM 636 O O . LEU A 1 88 ? -11.5 6.359 -1.107 1 91.81 88 LEU A O 1
ATOM 640 N N . VAL A 1 89 ? -10.789 8.344 -0.533 1 92.31 89 VAL A N 1
ATOM 641 C CA . VAL A 1 89 ? -10.047 7.867 0.626 1 92.31 89 VAL A CA 1
ATOM 642 C C . VAL A 1 89 ? -10.992 7.176 1.605 1 92.31 89 VAL A C 1
ATOM 644 O O . VAL A 1 89 ? -10.688 6.094 2.111 1 92.31 89 VAL A O 1
ATOM 647 N N . ARG A 1 90 ? -12.117 7.762 1.821 1 93.75 90 ARG A N 1
ATOM 648 C CA . ARG A 1 90 ? -13.078 7.18 2.752 1 93.75 90 ARG A CA 1
ATOM 649 C C . ARG A 1 90 ? -13.641 5.871 2.205 1 93.75 90 ARG A C 1
ATOM 651 O O . ARG A 1 90 ? -13.867 4.922 2.959 1 93.75 90 ARG A O 1
ATOM 658 N N . THR A 1 91 ? -13.859 5.844 0.893 1 90.62 91 THR A N 1
ATOM 659 C CA . THR A 1 91 ? -14.305 4.609 0.26 1 90.62 91 THR A CA 1
ATOM 660 C C . THR A 1 91 ? -13.273 3.5 0.455 1 90.62 91 THR A C 1
ATOM 662 O O . THR A 1 91 ? -13.625 2.377 0.819 1 90.62 91 THR A O 1
ATOM 665 N N . TYR A 1 92 ? -12.039 3.834 0.321 1 86.81 92 TYR A N 1
ATOM 666 C CA . TYR A 1 92 ? -10.977 2.84 0.446 1 86.81 92 TYR A CA 1
ATOM 667 C C . TYR A 1 92 ? -10.797 2.416 1.898 1 86.81 92 TYR A C 1
ATOM 669 O O . TYR A 1 92 ? -10.461 1.262 2.178 1 86.81 92 TYR A O 1
ATOM 677 N N . ALA A 1 93 ? -11.055 3.27 2.812 1 87.5 93 ALA A N 1
ATOM 678 C CA . ALA A 1 93 ? -10.969 2.932 4.23 1 87.5 93 ALA A CA 1
ATOM 679 C C . ALA A 1 93 ? -12.062 1.936 4.621 1 87.5 93 ALA A C 1
ATOM 681 O O . ALA A 1 93 ? -11.875 1.139 5.543 1 87.5 93 ALA A O 1
ATOM 682 N N . SER A 1 94 ? -13.133 1.988 3.854 1 88 94 SER A N 1
ATOM 683 C CA . SER A 1 94 ? -14.281 1.169 4.227 1 88 94 SER A CA 1
ATOM 684 C C . SER A 1 94 ? -14.344 -0.106 3.393 1 88 94 SER A C 1
ATOM 686 O O . SER A 1 94 ? -15.086 -1.034 3.723 1 88 94 SER A O 1
ATOM 688 N N . SER A 1 95 ? -13.578 -0.092 2.281 1 84.06 95 SER A N 1
ATOM 689 C CA . SER A 1 95 ? -13.641 -1.237 1.38 1 84.06 95 SER A CA 1
ATOM 690 C C . SER A 1 95 ? -12.273 -1.553 0.788 1 84.06 95 SER A C 1
ATOM 692 O O . SER A 1 95 ? -11.859 -0.941 -0.201 1 84.06 95 SER A O 1
ATOM 694 N N . ALA A 1 96 ? -11.656 -2.559 1.299 1 77.38 96 ALA A N 1
ATOM 695 C CA . ALA A 1 96 ? -10.375 -3.016 0.778 1 77.38 96 ALA A CA 1
ATOM 696 C C . ALA A 1 96 ? -10.516 -3.561 -0.64 1 77.38 96 ALA A C 1
ATOM 698 O O . ALA A 1 96 ? -9.609 -3.412 -1.465 1 77.38 96 ALA A O 1
ATOM 699 N N . ALA A 1 97 ? -11.648 -4.145 -0.866 1 77.5 97 ALA A N 1
ATOM 700 C CA . ALA A 1 97 ? -11.906 -4.734 -2.178 1 77.5 97 ALA A CA 1
ATOM 701 C C . ALA A 1 97 ? -11.945 -3.664 -3.264 1 77.5 97 ALA A C 1
ATOM 703 O O . ALA A 1 97 ? -11.43 -3.869 -4.367 1 77.5 97 ALA A O 1
ATOM 704 N N . GLN A 1 98 ? -12.547 -2.523 -2.955 1 84.69 98 GLN A N 1
ATOM 705 C CA . GLN A 1 98 ? -12.602 -1.446 -3.939 1 84.69 98 GLN A CA 1
ATOM 706 C C . GLN A 1 98 ? -11.211 -0.879 -4.211 1 84.69 98 GLN A C 1
ATOM 708 O O . GLN A 1 98 ? -10.859 -0.592 -5.355 1 84.69 98 GLN A O 1
ATOM 713 N N . PHE A 1 99 ? -10.484 -0.747 -3.205 1 83.81 99 PHE A N 1
ATOM 714 C CA . PHE A 1 99 ? -9.109 -0.294 -3.412 1 83.81 99 PHE A CA 1
ATOM 715 C C . PHE A 1 99 ? -8.352 -1.271 -4.301 1 83.81 99 PHE A C 1
ATOM 717 O O . PHE A 1 99 ? -7.69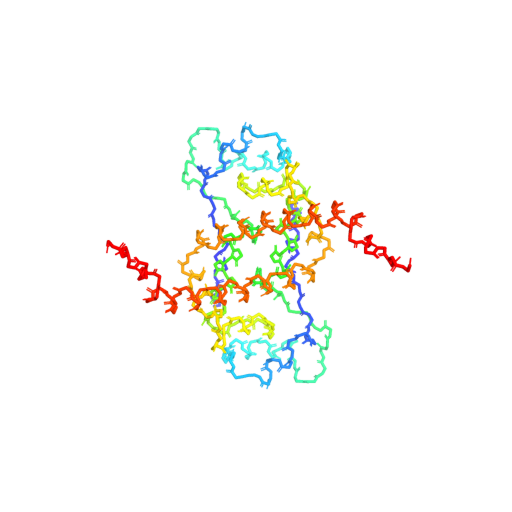1 -0.861 -5.262 1 83.81 99 PHE A O 1
ATOM 724 N N . SER A 1 100 ? -8.406 -2.555 -3.92 1 80.25 100 SER A N 1
ATOM 725 C CA . SER A 1 100 ? -7.664 -3.568 -4.664 1 80.25 100 SER A CA 1
ATOM 726 C C . SER A 1 100 ? -8.016 -3.535 -6.148 1 80.25 100 SER A C 1
ATOM 728 O O . SER A 1 100 ? -7.133 -3.605 -7.004 1 80.25 100 SER A O 1
ATOM 730 N N . ALA A 1 101 ? -9.258 -3.393 -6.434 1 83.12 101 ALA A N 1
ATOM 731 C CA . ALA A 1 101 ? -9.711 -3.357 -7.824 1 83.12 101 ALA A CA 1
ATOM 732 C C . ALA A 1 101 ? -9.188 -2.113 -8.539 1 83.12 101 ALA A C 1
ATOM 734 O O . ALA A 1 101 ? -8.656 -2.203 -9.648 1 83.12 101 ALA A O 1
ATOM 735 N N . ASP A 1 102 ? -9.328 -0.973 -7.93 1 83.38 102 ASP A N 1
ATOM 736 C CA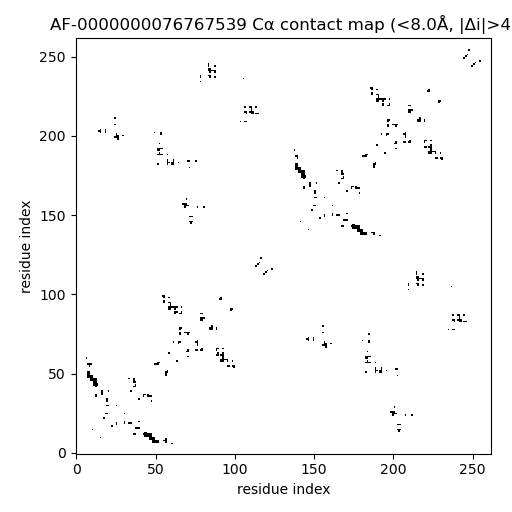 . ASP A 1 102 ? -8.891 0.277 -8.539 1 83.38 102 ASP A CA 1
ATOM 737 C C . ASP A 1 102 ? -7.367 0.305 -8.703 1 83.38 102 ASP A C 1
ATOM 739 O O . ASP A 1 102 ? -6.852 0.797 -9.703 1 83.38 102 ASP A O 1
ATOM 743 N N . PHE A 1 103 ? -6.75 -0.211 -7.719 1 83.06 103 PHE A N 1
ATOM 744 C CA . PHE A 1 103 ? -5.293 -0.268 -7.746 1 83.06 103 PHE A CA 1
ATOM 745 C C . PHE A 1 103 ? -4.805 -1.146 -8.891 1 83.06 103 PHE A C 1
ATOM 747 O O . PHE A 1 103 ? -3.926 -0.746 -9.656 1 83.06 103 PHE A O 1
ATOM 754 N N . SER A 1 104 ? -5.367 -2.297 -8.938 1 82.94 104 SER A N 1
ATOM 755 C CA . SER A 1 104 ? -5 -3.193 -10.023 1 82.94 104 SER A CA 1
ATOM 756 C C . SER A 1 104 ? -5.258 -2.551 -11.383 1 82.94 104 SER A C 1
ATOM 758 O O . SER A 1 104 ? -4.426 -2.637 -12.289 1 82.94 104 SER A O 1
ATOM 760 N N . SER A 1 105 ? -6.395 -1.922 -11.508 1 85.69 105 SER A N 1
ATOM 761 C CA . SER A 1 105 ? -6.734 -1.256 -12.766 1 85.69 105 SER A CA 1
ATOM 762 C C . SER A 1 105 ? -5.754 -0.132 -13.078 1 85.69 105 SER A C 1
ATOM 764 O O . SER A 1 105 ? -5.316 0.017 -14.219 1 85.69 105 SER A O 1
ATOM 766 N N . ALA A 1 106 ? -5.41 0.597 -12.078 1 86.19 106 ALA A N 1
ATOM 767 C CA . ALA A 1 106 ? -4.473 1.7 -12.266 1 86.19 106 ALA A CA 1
ATOM 768 C C . ALA A 1 106 ? -3.1 1.186 -12.695 1 86.19 106 ALA A C 1
ATOM 770 O O . ALA A 1 106 ? -2.457 1.767 -13.57 1 86.19 106 ALA A O 1
ATOM 771 N N . MET A 1 107 ? -2.709 0.093 -12.086 1 87.94 107 MET A N 1
ATOM 772 C CA . MET A 1 107 ? -1.416 -0.495 -12.43 1 87.94 107 MET A CA 1
ATOM 773 C C . MET A 1 107 ? -1.4 -0.978 -13.875 1 87.94 107 MET A C 1
ATOM 775 O O . MET A 1 107 ? -0.438 -0.734 -14.602 1 87.94 107 MET A O 1
ATOM 779 N N . VAL A 1 108 ? -2.439 -1.587 -14.281 1 88.31 108 VAL A N 1
ATOM 780 C CA . VAL A 1 108 ? -2.535 -2.094 -15.648 1 88.31 108 VAL A CA 1
ATOM 781 C C . VAL A 1 108 ? -2.559 -0.926 -16.625 1 88.31 108 VAL A C 1
ATOM 783 O O . VAL A 1 108 ? -1.862 -0.951 -17.656 1 88.31 108 VAL A O 1
ATOM 786 N N . ASN A 1 109 ? -3.346 0.09 -16.328 1 87.44 109 ASN A N 1
ATOM 787 C CA . ASN A 1 109 ? -3.41 1.265 -17.203 1 87.44 109 ASN A CA 1
ATOM 788 C C . ASN A 1 109 ? -2.049 1.94 -17.328 1 87.44 109 ASN A C 1
ATOM 790 O O . ASN A 1 109 ? -1.634 2.299 -18.438 1 87.44 109 ASN A O 1
ATOM 794 N N . MET A 1 110 ? -1.367 2.092 -16.25 1 86.88 110 MET A N 1
ATOM 795 C CA . MET A 1 110 ? -0.046 2.715 -16.281 1 86.88 110 MET A CA 1
ATOM 796 C C . MET A 1 110 ? 0.957 1.839 -17.016 1 86.88 110 MET A C 1
ATOM 798 O O . MET A 1 110 ? 1.81 2.348 -17.75 1 86.88 110 MET A O 1
ATOM 802 N N . GLY A 1 111 ? 0.832 0.552 -16.797 1 87.38 111 GLY A N 1
ATOM 803 C CA . GLY A 1 111 ? 1.673 -0.365 -17.547 1 87.38 111 GLY A CA 1
ATOM 804 C C . GLY A 1 111 ? 1.477 -0.26 -19.047 1 87.38 111 GLY A C 1
ATOM 805 O O . GLY A 1 111 ? 2.443 -0.308 -19.812 1 87.38 111 GLY A O 1
ATOM 806 N N . ASN A 1 112 ? 0.202 -0.067 -19.406 1 87.06 112 ASN A N 1
ATOM 807 C CA . ASN A 1 112 ? -0.128 0.049 -20.828 1 87.06 112 ASN A CA 1
ATOM 808 C C . ASN A 1 112 ? 0.404 1.351 -21.422 1 87.06 112 ASN A C 1
ATOM 810 O O . ASN A 1 112 ? 0.864 1.373 -22.562 1 87.06 112 ASN A O 1
ATOM 814 N N . ILE A 1 113 ? 0.334 2.418 -20.734 1 82.19 113 ILE A N 1
ATOM 815 C CA . ILE A 1 113 ? 0.853 3.705 -21.172 1 82.19 113 ILE A CA 1
ATOM 816 C C . ILE A 1 113 ? 2.373 3.633 -21.297 1 82.19 113 ILE A C 1
ATOM 818 O O . ILE A 1 113 ? 2.947 4.145 -22.266 1 82.19 113 ILE A O 1
ATOM 822 N N . GLY A 1 114 ? 2.992 3.014 -20.281 1 74.94 114 GLY A N 1
ATOM 823 C CA . GLY A 1 114 ? 4.438 2.857 -20.328 1 74.94 114 GLY A CA 1
ATOM 824 C C . GLY A 1 114 ? 4.906 2.115 -21.578 1 74.94 114 GLY A C 1
ATOM 825 O O . GLY A 1 114 ? 5.887 2.512 -22.203 1 74.94 114 GLY A O 1
ATOM 826 N N . VAL A 1 115 ? 4.285 1.086 -21.922 1 72.12 115 VAL A N 1
ATOM 827 C CA . VAL A 1 115 ? 4.625 0.295 -23.109 1 72.12 115 VAL A CA 1
ATOM 828 C C . VAL A 1 115 ? 4.398 1.124 -24.375 1 72.12 115 VAL A C 1
ATOM 830 O O . VAL A 1 115 ? 5.203 1.081 -25.297 1 72.12 115 VAL A O 1
ATOM 833 N N . LEU A 1 116 ? 3.35 1.973 -24.328 1 70.25 116 LEU A N 1
ATOM 834 C CA . LEU A 1 116 ? 3.029 2.787 -25.5 1 70.25 116 LEU A CA 1
ATOM 835 C C . LEU A 1 116 ? 4.043 3.916 -25.672 1 70.25 116 LEU A C 1
ATOM 837 O O . LEU A 1 116 ? 4.457 4.219 -26.781 1 70.25 116 LEU A O 1
ATOM 841 N N . THR A 1 117 ? 4.34 4.434 -24.516 1 69.25 117 THR A N 1
ATOM 842 C CA . THR A 1 117 ? 5.242 5.582 -24.594 1 69.25 117 THR A CA 1
ATOM 843 C C . THR A 1 117 ? 6.691 5.121 -24.75 1 69.25 117 THR A C 1
ATOM 845 O O . THR A 1 117 ? 7.531 5.855 -25.266 1 69.25 117 THR A O 1
ATOM 848 N N . GLY A 1 118 ? 6.934 4.074 -24.031 1 58.78 118 GLY A N 1
ATOM 849 C CA . GLY A 1 118 ? 8.242 3.494 -24.266 1 58.78 118 GLY A CA 1
ATOM 850 C C . GLY A 1 118 ? 8.422 2.992 -25.688 1 58.78 118 GLY A C 1
ATOM 851 O O . GLY A 1 118 ? 9.484 3.189 -26.297 1 58.78 118 GLY A O 1
ATOM 852 N N . ALA A 1 119 ? 7.379 2.248 -26.109 1 51.81 119 ALA A N 1
ATOM 853 C CA . ALA A 1 119 ? 7.402 1.851 -27.516 1 51.81 119 ALA A CA 1
ATOM 854 C C . ALA A 1 119 ? 7.367 3.07 -28.438 1 51.81 119 ALA A C 1
ATOM 856 O O . ALA A 1 119 ? 8.047 3.104 -29.469 1 51.81 119 ALA A O 1
ATOM 857 N N . GLN A 1 120 ? 6.414 4.004 -28 1 46.81 120 GLN A N 1
ATOM 858 C CA . GLN A 1 120 ? 6.375 5.238 -28.781 1 46.81 120 GLN A CA 1
ATOM 859 C C . GLN A 1 120 ? 7.586 6.117 -28.469 1 46.81 120 GLN A C 1
ATOM 861 O O . GLN A 1 120 ? 7.883 7.055 -29.219 1 46.81 120 GLN A O 1
ATOM 866 N N . GLY A 1 121 ? 8.094 6.082 -27.422 1 43.84 121 GLY A N 1
ATOM 867 C CA . GLY A 1 121 ? 9.336 6.82 -27.25 1 43.84 121 GLY A CA 1
ATOM 868 C C . GLY A 1 121 ? 10.305 6.645 -28.406 1 43.84 121 GLY A C 1
ATOM 869 O O . GLY A 1 121 ? 11.227 7.441 -28.578 1 43.84 121 GLY A O 1
ATOM 870 N N . GLN A 1 122 ? 10.266 5.578 -29.172 1 39.81 122 GLN A N 1
ATOM 871 C CA . GLN A 1 122 ? 10.883 5.789 -30.484 1 39.81 122 GLN A CA 1
ATOM 872 C C . GLN A 1 122 ? 10.023 6.688 -31.359 1 39.81 122 GLN A C 1
ATOM 874 O O . GLN A 1 122 ? 10.5 7.227 -32.375 1 39.81 122 GLN A O 1
ATOM 879 N N . VAL A 1 123 ? 8.719 6.758 -31.281 1 35.84 123 VAL A N 1
ATOM 880 C CA . VAL A 1 123 ? 7.922 7.605 -32.156 1 35.84 123 VAL A CA 1
ATOM 881 C C . VAL A 1 123 ? 7.695 8.969 -31.5 1 35.84 123 VAL A C 1
ATOM 883 O O . VAL A 1 123 ? 6.98 9.812 -32.031 1 35.84 123 VAL A O 1
ATOM 886 N N . ARG A 1 124 ? 8.023 9.188 -30.188 1 40.06 124 ARG A N 1
ATOM 887 C CA . ARG A 1 124 ? 7.734 10.531 -29.688 1 40.06 124 ARG A CA 1
ATOM 888 C C . ARG A 1 124 ? 8.281 11.594 -30.641 1 40.06 124 ARG A C 1
ATOM 890 O O . ARG A 1 124 ? 7.605 12.594 -30.906 1 40.06 124 ARG A O 1
ATOM 897 N N . LEU A 1 125 ? 9.547 11.594 -30.5 1 35.84 125 LEU A N 1
ATOM 898 C CA . LEU A 1 125 ? 10.148 12.852 -30.906 1 35.84 125 LEU A CA 1
ATOM 899 C C . LEU A 1 125 ? 10.031 13.047 -32.406 1 35.84 125 LEU A C 1
ATOM 901 O O . LEU A 1 125 ? 10.625 13.961 -32.969 1 35.84 125 LEU A O 1
ATOM 905 N N . ASN A 1 126 ? 9.398 12.016 -33 1 32.06 126 ASN A N 1
ATOM 906 C CA . ASN A 1 126 ? 9.609 12.414 -34.375 1 32.06 126 ASN A CA 1
ATOM 907 C C . ASN A 1 126 ? 8.641 13.516 -34.812 1 32.06 126 ASN A C 1
ATOM 909 O O . ASN A 1 126 ? 7.613 13.234 -35.406 1 32.06 126 ASN A O 1
ATOM 913 N N . CYS A 1 127 ? 8.094 14.258 -33.906 1 32.97 127 CYS A N 1
ATOM 914 C CA . CYS A 1 127 ? 7.445 15.422 -34.469 1 32.97 127 CYS A CA 1
ATOM 915 C C . CYS A 1 127 ? 8.422 16.219 -35.312 1 32.97 127 CYS A C 1
ATOM 917 O O . CYS A 1 127 ? 9.266 16.953 -34.781 1 32.97 127 CYS A O 1
ATOM 919 N N . ALA A 1 128 ? 8.984 15.633 -36.281 1 28.25 128 ALA A N 1
ATOM 920 C CA . ALA A 1 128 ? 9.742 16.391 -37.25 1 28.25 128 ALA A CA 1
ATOM 921 C C . ALA A 1 128 ? 9.07 17.734 -37.562 1 28.25 128 ALA A C 1
ATOM 923 O O . ALA A 1 128 ? 7.867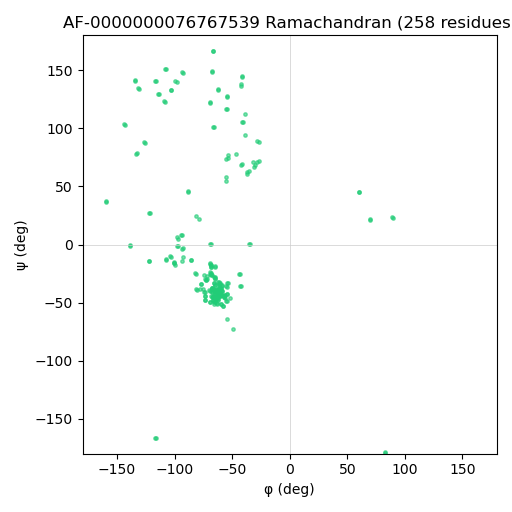 17.766 -37.844 1 28.25 128 ALA A O 1
ATOM 924 N N . LYS A 1 129 ? 9.531 18.766 -36.812 1 28.44 129 LYS A N 1
ATOM 925 C CA . LYS A 1 129 ? 9.406 20.141 -37.312 1 28.44 129 LYS A CA 1
ATOM 926 C C . LYS A 1 129 ? 9.5 20.188 -38.844 1 28.44 129 LYS A C 1
ATOM 928 O O . LYS A 1 129 ? 10.539 19.844 -39.406 1 28.44 129 LYS A O 1
ATOM 933 N N . VAL A 1 130 ? 8.555 19.734 -39.531 1 27.06 130 VAL A N 1
ATOM 934 C CA . VAL A 1 130 ? 8.523 20.156 -40.938 1 27.06 130 VAL A CA 1
ATOM 935 C C . VAL A 1 130 ? 8.734 21.656 -41.031 1 27.06 130 VAL A C 1
ATOM 937 O O . VAL A 1 130 ? 7.957 22.438 -40.5 1 27.06 130 VAL A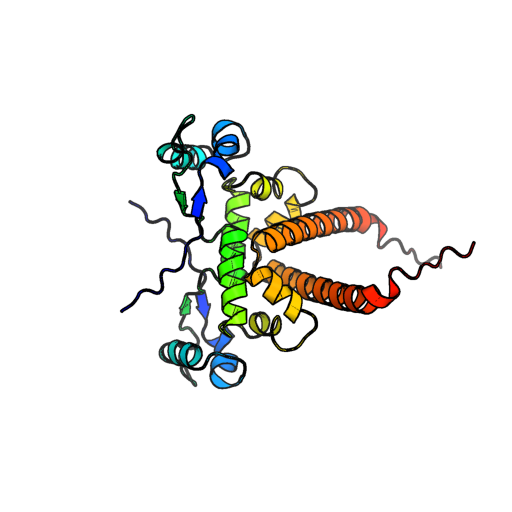 O 1
ATOM 940 N N . ASN A 1 131 ? 9.969 22.109 -40.906 1 23.45 131 ASN A N 1
ATOM 941 C CA . ASN A 1 131 ? 10.25 23.375 -41.594 1 23.45 131 ASN A CA 1
ATOM 942 C C . ASN A 1 131 ? 9.75 23.359 -43.031 1 23.45 131 ASN A C 1
ATOM 944 O O . ASN A 1 131 ? 9.875 22.359 -43.719 1 23.45 131 ASN A O 1
ATOM 948 N N . MET B 1 1 ? 16.984 -18.828 13.469 1 18.59 1 MET B N 1
ATOM 949 C CA . MET B 1 1 ? 15.562 -18.531 13.312 1 18.59 1 MET B CA 1
ATOM 950 C C . MET B 1 1 ? 15.344 -17.109 12.828 1 18.59 1 MET B C 1
ATOM 952 O O . MET B 1 1 ? 15.547 -16.156 13.578 1 18.59 1 MET B O 1
ATOM 956 N N . HIS B 1 2 ? 16.109 -16.625 11.852 1 22.23 2 HIS B N 1
ATOM 957 C CA . HIS B 1 2 ? 16.344 -15.273 11.375 1 22.23 2 HIS B CA 1
ATOM 958 C C . HIS B 1 2 ? 15.023 -14.594 11 1 22.23 2 HIS B C 1
ATOM 960 O O . HIS B 1 2 ? 14.258 -15.117 10.195 1 22.23 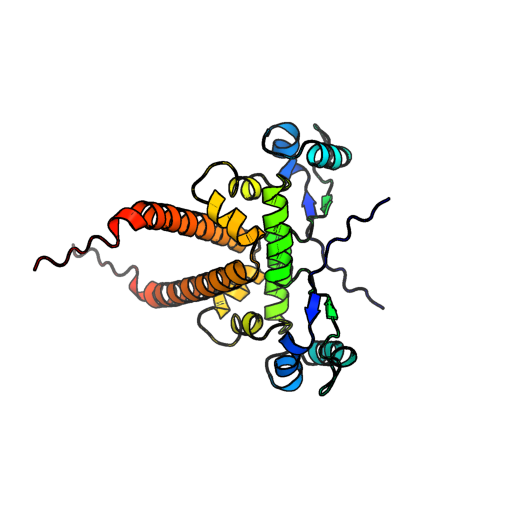2 HIS B O 1
ATOM 966 N N . ALA B 1 3 ? 14.32 -14.25 11.977 1 27.62 3 ALA B N 1
ATOM 967 C CA . ALA B 1 3 ? 13.172 -13.352 11.844 1 27.62 3 ALA B CA 1
ATOM 968 C C . ALA B 1 3 ? 13.375 -12.375 10.695 1 27.62 3 ALA B C 1
ATOM 970 O O . ALA B 1 3 ? 14.375 -11.648 10.648 1 27.62 3 ALA B O 1
ATOM 971 N N . GLY B 1 4 ? 13.367 -12.812 9.547 1 30.19 4 GLY B N 1
ATOM 972 C CA . GLY B 1 4 ? 13.516 -11.883 8.438 1 30.19 4 GLY B CA 1
ATOM 973 C C . GLY B 1 4 ? 13 -10.492 8.75 1 30.19 4 GLY B C 1
ATOM 974 O O . GLY B 1 4 ? 11.867 -10.328 9.203 1 30.19 4 GLY B O 1
ATOM 975 N N . ALA B 1 5 ? 13.719 -9.586 9.266 1 33.69 5 ALA B N 1
ATOM 976 C CA . ALA B 1 5 ? 13.57 -8.219 9.766 1 33.69 5 ALA B CA 1
ATOM 977 C C . ALA B 1 5 ? 12.594 -7.426 8.906 1 33.69 5 ALA B C 1
ATOM 979 O O . ALA B 1 5 ? 12.844 -7.195 7.723 1 33.69 5 ALA B O 1
ATOM 980 N N . HIS B 1 6 ? 11.312 -7.848 8.852 1 40.88 6 HIS B N 1
ATOM 981 C CA . HIS B 1 6 ? 10.273 -7.062 8.195 1 40.88 6 HIS B CA 1
ATOM 982 C C . HIS B 1 6 ? 10.617 -5.578 8.211 1 40.88 6 HIS B C 1
ATOM 984 O O . HIS B 1 6 ? 10.75 -4.977 9.281 1 40.88 6 HIS B O 1
ATOM 990 N N . THR B 1 7 ? 11.562 -5.207 7.445 1 45.69 7 THR B N 1
ATOM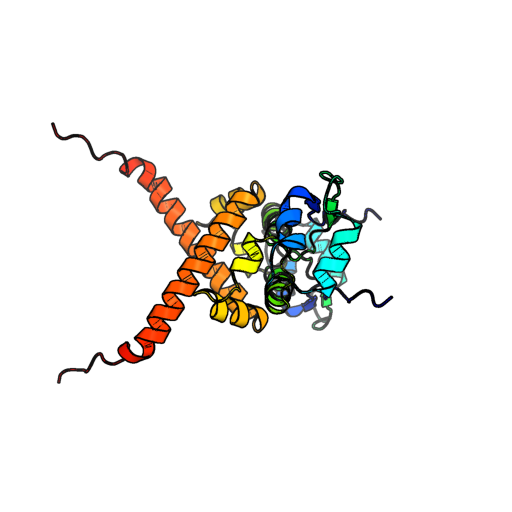 991 C CA . THR B 1 7 ? 12.047 -3.83 7.438 1 45.69 7 THR B CA 1
ATOM 992 C C . THR B 1 7 ? 10.883 -2.848 7.5 1 45.69 7 THR B C 1
ATOM 994 O O . THR B 1 7 ? 10.055 -2.801 6.59 1 45.69 7 THR B O 1
ATOM 997 N N . ILE B 1 8 ? 10.203 -2.83 8.664 1 51.06 8 ILE B N 1
ATOM 998 C CA . ILE B 1 8 ? 9.32 -1.696 8.898 1 51.06 8 ILE B CA 1
ATOM 999 C C . ILE B 1 8 ? 9.984 -0.41 8.422 1 51.06 8 ILE B C 1
ATOM 1001 O O . ILE B 1 8 ? 11.172 -0.184 8.672 1 51.06 8 ILE B O 1
ATOM 1005 N N . GLY B 1 9 ? 9.469 0.059 7.285 1 61.22 9 GLY B N 1
ATOM 1006 C CA . GLY B 1 9 ? 10.008 1.345 6.875 1 61.22 9 GLY B CA 1
ATOM 1007 C C . GLY B 1 9 ? 10.172 2.316 8.023 1 61.22 9 GLY B C 1
ATOM 1008 O O . GLY B 1 9 ? 9.641 2.092 9.117 1 61.22 9 GLY B O 1
ATOM 1009 N N . GLN B 1 10 ? 11.188 3.074 7.945 1 71.38 10 GLN B N 1
ATOM 1010 C CA . GLN B 1 10 ? 11.453 4.125 8.922 1 71.38 10 GLN B CA 1
ATOM 1011 C C . GLN B 1 10 ? 11.406 5.508 8.273 1 71.38 10 GLN B C 1
ATOM 1013 O O . GLN B 1 10 ? 11.664 5.645 7.078 1 71.38 10 GLN B O 1
ATOM 1018 N N . ALA B 1 11 ? 10.828 6.398 9.062 1 77.56 11 ALA B N 1
ATOM 1019 C CA . ALA B 1 11 ? 10.883 7.789 8.625 1 77.56 11 ALA B CA 1
ATOM 1020 C C . ALA B 1 11 ? 11.727 8.633 9.578 1 77.56 11 ALA B C 1
ATOM 1022 O O . ALA B 1 11 ? 11.555 8.562 10.797 1 77.56 11 ALA B O 1
ATOM 1023 N N . ALA B 1 12 ? 12.617 9.336 8.945 1 85.81 12 ALA B N 1
ATOM 1024 C CA . ALA B 1 12 ? 13.406 10.273 9.742 1 85.81 12 ALA B CA 1
ATOM 1025 C C . ALA B 1 12 ? 12.547 11.414 10.266 1 85.81 12 ALA B C 1
ATOM 1027 O O . ALA B 1 12 ? 11.648 11.891 9.562 1 85.81 12 ALA B O 1
ATOM 1028 N N . CYS B 1 13 ? 12.891 11.898 11.383 1 92 13 CYS B N 1
ATOM 1029 C CA . CYS B 1 13 ? 12.172 12.984 12.039 1 92 13 CYS B CA 1
ATOM 1030 C C . CYS B 1 13 ? 12.039 14.188 11.117 1 92 13 CYS B C 1
ATOM 1032 O O . CYS B 1 13 ? 10.992 14.836 11.078 1 92 13 CYS B O 1
ATOM 1034 N N . THR B 1 14 ? 13 14.469 10.328 1 92.31 14 THR B N 1
ATOM 1035 C CA . THR B 1 14 ? 13.016 15.641 9.469 1 92.31 14 THR B CA 1
ATOM 1036 C C . THR B 1 14 ? 11.906 15.562 8.422 1 92.31 14 THR B C 1
ATOM 1038 O O . THR B 1 14 ? 11.477 16.594 7.887 1 92.31 14 THR B O 1
ATOM 1041 N N . ASN B 1 15 ? 11.43 14.367 8.227 1 86.75 15 ASN B N 1
ATOM 1042 C CA . ASN B 1 15 ? 10.453 14.188 7.152 1 86.75 15 ASN B CA 1
ATOM 1043 C C . ASN B 1 15 ? 9.039 14.492 7.629 1 86.75 15 ASN B C 1
ATOM 1045 O O . ASN B 1 15 ? 8.125 14.656 6.812 1 86.75 15 ASN B O 1
ATOM 1049 N N . PHE B 1 16 ? 8.891 14.586 8.977 1 91.69 16 PHE B N 1
ATOM 1050 C CA . PHE B 1 16 ? 7.512 14.766 9.414 1 91.69 16 PHE B CA 1
ATOM 1051 C C . PHE B 1 16 ? 7.43 15.781 10.547 1 91.69 16 PHE B C 1
ATOM 1053 O O . PHE B 1 16 ? 6.336 16.141 10.992 1 91.69 16 PHE B O 1
ATOM 1060 N N . ARG B 1 17 ? 8.547 16.328 10.984 1 94.81 17 ARG B N 1
ATOM 1061 C CA . ARG B 1 17 ? 8.594 17.297 12.078 1 94.81 17 ARG B CA 1
ATOM 1062 C C . ARG B 1 17 ? 7.664 18.469 11.82 1 94.81 17 ARG B C 1
ATOM 1064 O O . ARG B 1 17 ? 6.898 18.875 12.695 1 94.81 17 ARG B O 1
ATOM 1071 N N . SER B 1 18 ? 7.746 19.031 10.656 1 95.62 18 SER B N 1
ATOM 1072 C CA . SER B 1 18 ? 6.938 20.203 10.32 1 95.62 18 SER B CA 1
ATOM 1073 C C . SER B 1 18 ? 5.449 19.906 10.453 1 95.62 18 SER B C 1
ATOM 1075 O O . SER B 1 18 ? 4.68 20.75 10.906 1 95.62 18 SER B O 1
ATOM 1077 N N . ARG B 1 19 ? 5.109 18.75 10.141 1 94.56 19 ARG B N 1
ATOM 1078 C CA . ARG B 1 19 ? 3.701 18.375 10.242 1 94.56 19 ARG B CA 1
ATOM 1079 C C . ARG B 1 19 ? 3.289 18.188 11.695 1 94.56 19 ARG B C 1
ATOM 1081 O O . ARG B 1 19 ? 2.248 18.703 12.117 1 94.56 19 ARG B O 1
ATOM 1088 N N . VAL B 1 20 ? 4.086 17.547 12.445 1 95.62 20 VAL B N 1
ATOM 1089 C CA . VAL B 1 20 ? 3.775 17.203 13.828 1 95.62 20 VAL B CA 1
ATOM 1090 C C . VAL B 1 20 ? 3.592 18.469 14.648 1 95.62 20 VAL B C 1
ATOM 1092 O O . VAL B 1 20 ? 2.73 18.531 15.523 1 95.62 20 VAL B O 1
ATOM 1095 N N . TYR B 1 21 ? 4.32 19.5 14.289 1 97.06 21 TYR B N 1
ATOM 1096 C CA . TYR B 1 21 ? 4.293 20.719 15.094 1 97.06 21 TYR B CA 1
ATOM 1097 C C . TYR B 1 21 ? 3.525 21.828 14.383 1 97.06 21 TYR B C 1
ATOM 1099 O O . TYR B 1 21 ? 3.156 22.828 15 1 97.06 21 TYR B O 1
ATOM 1107 N N . GLY B 1 22 ? 3.219 21.719 13.125 1 96.56 22 GLY B N 1
ATOM 1108 C CA . GLY B 1 22 ? 2.75 22.875 12.383 1 96.56 22 GLY B CA 1
ATOM 1109 C C . GLY B 1 22 ? 1.38 22.672 11.758 1 96.56 22 GLY B C 1
ATOM 1110 O O . GLY B 1 22 ? 0.764 23.625 11.273 1 96.56 22 GLY B O 1
ATOM 1111 N N . GLU B 1 23 ? 0.874 21.469 11.68 1 96.62 23 GLU B N 1
ATOM 1112 C CA . GLU B 1 23 ? -0.382 21.234 10.969 1 96.62 23 GLU B CA 1
ATOM 1113 C C . GLU B 1 23 ? -1.517 20.938 11.945 1 96.62 23 GLU B C 1
ATOM 1115 O O . GLU B 1 23 ? -1.278 20.438 13.047 1 96.62 23 GLU B O 1
ATOM 1120 N N . THR B 1 24 ? -2.727 21.281 11.57 1 95.75 24 THR B N 1
ATOM 1121 C CA . THR B 1 24 ? -3.873 21.125 12.461 1 95.75 24 THR B CA 1
ATOM 1122 C C . THR B 1 24 ? -4.672 19.875 12.109 1 95.75 24 THR B C 1
ATOM 1124 O O . THR B 1 24 ? -5.508 19.422 12.898 1 95.75 24 THR B O 1
ATOM 1127 N N . ASN B 1 25 ? -4.465 19.328 10.953 1 96.31 25 ASN B N 1
ATOM 1128 C CA . ASN B 1 25 ? -5.18 18.125 10.531 1 96.31 25 ASN B CA 1
ATOM 1129 C C . ASN B 1 25 ? -4.457 16.859 10.977 1 96.31 25 ASN B C 1
ATOM 1131 O O . ASN B 1 25 ? -4.293 15.93 10.188 1 96.31 25 ASN B O 1
ATOM 1135 N N . ILE B 1 26 ? -4.012 16.797 12.188 1 96.69 26 ILE B N 1
ATOM 1136 C CA . ILE B 1 26 ? -3.367 15.641 12.797 1 96.69 26 ILE B CA 1
ATOM 1137 C C . ILE B 1 26 ? -3.998 15.359 14.156 1 96.69 26 ILE B C 1
ATOM 1139 O O . ILE B 1 26 ? -4.285 16.281 14.922 1 96.69 26 ILE B O 1
ATOM 1143 N N . ASN B 1 27 ? -4.254 14.094 14.328 1 97 27 ASN B N 1
ATOM 1144 C CA . ASN B 1 27 ? -4.75 13.664 15.633 1 97 27 ASN B CA 1
ATOM 1145 C C . ASN B 1 27 ? -3.814 14.102 16.75 1 97 27 ASN B C 1
ATOM 1147 O O . ASN B 1 27 ? -2.621 13.797 16.719 1 97 27 ASN B O 1
ATOM 1151 N N . ALA B 1 28 ? -4.426 14.75 17.703 1 96.62 28 ALA B N 1
ATOM 1152 C CA . ALA B 1 28 ? -3.617 15.391 18.75 1 96.62 28 ALA B CA 1
ATOM 1153 C C . ALA B 1 28 ? -2.838 14.352 19.547 1 96.62 28 ALA B C 1
ATOM 1155 O O . ALA B 1 28 ? -1.664 14.555 19.859 1 96.62 28 ALA B O 1
ATOM 1156 N N . ALA B 1 29 ? -3.486 13.32 19.906 1 95.69 29 ALA B N 1
ATOM 1157 C CA . ALA B 1 29 ? -2.814 12.273 20.672 1 95.69 29 ALA B CA 1
ATOM 1158 C C . ALA B 1 29 ? -1.708 11.617 19.859 1 95.69 29 ALA B C 1
ATOM 1160 O O . ALA B 1 29 ? -0.646 11.281 20.391 1 95.69 29 ALA B O 1
ATOM 1161 N N . TYR B 1 30 ? -1.98 11.414 18.609 1 93.38 30 TYR B N 1
ATOM 1162 C CA . TYR B 1 30 ? -0.978 10.852 17.703 1 93.38 30 TYR B CA 1
ATOM 1163 C C . TYR B 1 30 ? 0.22 11.781 17.578 1 93.38 30 TYR B C 1
ATOM 1165 O O . TYR B 1 30 ? 1.369 11.352 17.672 1 93.38 30 TYR B O 1
ATOM 1173 N N . ALA B 1 31 ? -0.05 13.062 17.391 1 94.56 31 ALA B N 1
ATOM 1174 C CA . ALA B 1 31 ? 1.027 14.039 17.312 1 94.56 31 ALA B CA 1
ATOM 1175 C C . ALA B 1 31 ? 1.889 14.008 18.578 1 94.56 31 ALA B C 1
ATOM 1177 O O . ALA B 1 31 ? 3.119 13.992 18.5 1 94.56 31 ALA B O 1
ATOM 1178 N N . ALA B 1 32 ? 1.234 13.961 19.656 1 95.44 32 ALA B N 1
ATOM 1179 C CA . ALA B 1 32 ? 1.94 13.93 20.938 1 95.44 32 ALA B CA 1
ATOM 1180 C C . ALA B 1 32 ? 2.83 12.695 21.047 1 95.44 32 ALA B C 1
ATOM 1182 O O . ALA B 1 32 ? 3.953 12.773 21.547 1 95.44 32 ALA B O 1
ATOM 1183 N N . SER B 1 33 ? 2.326 11.648 20.578 1 93.12 33 SER B N 1
ATOM 1184 C CA . SER B 1 33 ? 3.078 10.398 20.656 1 93.12 33 SER B CA 1
ATOM 1185 C C . SER B 1 33 ? 4.344 10.469 19.812 1 93.12 33 SER B C 1
ATOM 1187 O O . SER B 1 33 ? 5.328 9.781 20.094 1 93.12 33 SER B O 1
ATOM 1189 N N . LEU B 1 34 ? 4.328 11.258 18.781 1 92.38 34 LEU B N 1
ATOM 1190 C CA . LEU B 1 34 ? 5.473 11.367 17.875 1 92.38 34 LEU B CA 1
ATOM 1191 C C . LEU B 1 34 ? 6.516 12.328 18.438 1 92.38 34 LEU B C 1
ATOM 1193 O O . LEU B 1 34 ? 7.695 12.25 18.078 1 92.38 34 LEU B O 1
ATOM 1197 N N . GLN B 1 35 ? 6.117 13.203 19.234 1 94.25 35 GLN B N 1
ATOM 1198 C CA . GLN B 1 35 ? 6.973 14.289 19.719 1 94.25 35 GLN B CA 1
ATOM 1199 C C . GLN B 1 35 ? 8.062 13.766 20.641 1 94.25 35 GLN B C 1
ATOM 1201 O O . GLN B 1 35 ? 9.117 14.383 20.797 1 94.25 35 GLN B O 1
ATOM 1206 N N . GLY B 1 36 ? 7.809 12.648 21.25 1 91.31 36 GLY B N 1
ATOM 1207 C CA . GLY B 1 36 ? 8.836 12.055 22.094 1 91.31 36 GLY B CA 1
ATOM 1208 C C . GLY B 1 36 ? 10.102 11.711 21.328 1 91.31 36 GLY B C 1
ATOM 1209 O O . GLY B 1 36 ? 11.211 11.93 21.828 1 91.31 36 GLY B O 1
ATOM 1210 N N . ASN B 1 37 ? 9.906 11.289 20.188 1 90.88 37 ASN B N 1
ATOM 1211 C CA . ASN B 1 37 ? 11.039 10.867 19.375 1 90.88 37 ASN B CA 1
ATOM 1212 C C . ASN B 1 37 ? 11.406 11.914 18.328 1 90.88 37 ASN B C 1
ATOM 1214 O O . ASN B 1 37 ? 12.406 11.766 17.625 1 90.88 37 ASN B O 1
ATOM 1218 N N . CYS B 1 38 ? 10.555 12.867 18.188 1 95.31 38 CYS B N 1
ATOM 1219 C CA . CYS B 1 38 ? 10.805 13.945 17.234 1 95.31 38 CYS B CA 1
ATOM 1220 C C . CYS B 1 38 ? 10.555 15.305 17.875 1 95.31 38 CYS B C 1
ATOM 1222 O O . CYS B 1 38 ? 9.531 15.938 17.625 1 95.31 38 CYS B O 1
ATOM 1224 N N . PRO B 1 39 ? 11.516 15.766 18.672 1 94.94 39 PRO B N 1
ATOM 1225 C CA . PRO B 1 39 ? 11.352 17.078 19.297 1 94.94 39 PRO B CA 1
ATOM 1226 C C . PRO B 1 39 ? 11.359 18.219 18.281 1 94.94 39 PRO B C 1
ATOM 1228 O O . PRO B 1 39 ? 11.68 18.016 17.109 1 94.94 39 PRO B O 1
ATOM 1231 N N . GLN B 1 40 ? 10.938 19.375 18.781 1 94.38 40 GLN B N 1
ATOM 1232 C CA . GLN B 1 40 ? 10.82 20.531 17.922 1 94.38 40 GLN B CA 1
ATOM 1233 C C . GLN B 1 40 ? 12.164 20.922 17.312 1 94.38 40 GLN B C 1
ATOM 1235 O O . GLN B 1 40 ? 12.234 21.422 16.188 1 94.38 40 GLN B O 1
ATOM 1240 N N . SER B 1 41 ? 13.25 20.719 18.047 1 93.38 41 SER B N 1
ATOM 1241 C CA . SER B 1 41 ? 14.609 20.953 17.562 1 93.38 41 SER B CA 1
ATOM 1242 C C . SER B 1 41 ? 15.531 19.797 17.922 1 93.38 41 SER B C 1
ATOM 1244 O O . SER B 1 41 ? 15.414 19.219 19 1 93.38 41 SER B O 1
ATOM 1246 N N . GLY B 1 42 ? 16.391 19.484 16.953 1 92 42 GLY B N 1
ATOM 1247 C CA . GLY B 1 42 ? 17.266 18.359 17.156 1 92 42 GLY B CA 1
ATOM 1248 C C . GLY B 1 42 ? 16.609 17.031 16.828 1 92 42 GLY B C 1
ATOM 1249 O O . GLY B 1 42 ? 15.531 16.984 16.234 1 92 42 GLY B O 1
ATOM 1250 N N . GLY B 1 43 ? 17.344 15.898 17.016 1 92 43 GLY B N 1
ATOM 1251 C CA . GLY B 1 43 ? 16.797 14.57 16.766 1 92 43 GLY B CA 1
ATOM 1252 C C . GLY B 1 43 ? 16.562 14.289 15.289 1 92 43 GLY B C 1
ATOM 1253 O O . GLY B 1 43 ? 15.695 13.484 14.945 1 92 43 GLY B O 1
ATOM 1254 N N . ASP B 1 44 ? 17.219 15 14.391 1 91 44 ASP B N 1
ATOM 1255 C CA . ASP B 1 44 ? 17.016 14.945 12.945 1 91 44 ASP B CA 1
ATOM 1256 C C . ASP B 1 44 ? 17.125 13.516 12.422 1 91 44 ASP B C 1
ATOM 1258 O O . ASP B 1 44 ? 16.375 13.117 11.523 1 91 44 ASP B O 1
ATOM 1262 N N . GLY B 1 45 ? 17.969 12.789 13.07 1 87.75 45 GLY B N 1
ATOM 1263 C CA . GLY B 1 45 ? 18.234 11.445 12.578 1 87.75 45 GLY B CA 1
ATOM 1264 C C . GLY B 1 45 ? 17.438 10.375 13.297 1 87.75 45 GLY B C 1
ATOM 1265 O O . GLY B 1 45 ? 17.578 9.188 13.008 1 87.75 45 GLY B O 1
ATOM 1266 N N . ASN B 1 46 ? 16.609 10.859 14.312 1 89.56 46 ASN B N 1
ATOM 1267 C CA . ASN B 1 46 ? 15.758 9.891 14.984 1 89.56 46 ASN B CA 1
ATOM 1268 C C . ASN B 1 46 ? 14.766 9.258 14.016 1 89.56 46 ASN B C 1
ATOM 1270 O O . ASN B 1 46 ? 14.203 9.945 13.156 1 89.56 46 ASN B O 1
ATOM 1274 N N . LEU B 1 47 ? 14.664 7.895 14.102 1 82.94 47 LEU B N 1
ATOM 1275 C CA . LEU B 1 47 ? 13.805 7.148 13.195 1 82.94 47 LEU B CA 1
ATOM 1276 C C . LEU B 1 47 ? 12.516 6.723 13.898 1 82.94 47 LEU B C 1
ATOM 1278 O O . LEU B 1 47 ? 12.539 6.34 15.07 1 82.94 47 LEU B O 1
ATOM 1282 N N . THR B 1 48 ? 11.484 6.949 13.234 1 79.19 48 THR B N 1
ATOM 1283 C CA . THR B 1 48 ? 10.172 6.469 13.656 1 79.19 48 THR B CA 1
ATOM 1284 C C . THR B 1 48 ? 9.688 5.355 12.734 1 79.19 48 THR B C 1
ATOM 1286 O O . THR B 1 48 ? 9.727 5.492 11.508 1 79.19 48 THR B O 1
ATOM 1289 N N . PRO B 1 49 ? 9.406 4.238 13.391 1 70.75 49 PRO B N 1
ATOM 1290 C CA . PRO B 1 49 ? 8.859 3.188 12.531 1 70.75 49 PRO B CA 1
ATOM 1291 C C . PRO B 1 49 ? 7.633 3.643 11.75 1 70.75 49 PRO B C 1
ATOM 1293 O O . PRO B 1 49 ? 6.777 4.348 12.297 1 70.75 49 PRO B O 1
ATOM 1296 N N . LEU B 1 50 ? 7.938 3.605 10.367 1 61.22 50 LEU B N 1
ATOM 1297 C CA . LEU B 1 50 ? 6.75 3.824 9.547 1 61.22 50 LEU B CA 1
ATOM 1298 C C . LEU B 1 50 ? 5.766 2.672 9.703 1 61.22 50 LEU B C 1
ATOM 1300 O O . LEU B 1 50 ? 6.152 1.503 9.641 1 61.22 50 LEU B O 1
ATOM 1304 N N . GLU B 1 51 ? 4.867 2.918 10.43 1 51.72 51 GLU B N 1
ATOM 1305 C CA . GLU B 1 51 ? 3.865 1.856 10.461 1 51.72 51 GLU B CA 1
ATOM 1306 C C . GLU B 1 51 ? 3.586 1.325 9.055 1 51.72 51 GLU B C 1
ATOM 1308 O O . GLU B 1 51 ? 3.781 2.035 8.07 1 51.72 51 GLU B O 1
ATOM 1313 N N . VAL B 1 52 ? 3.459 0.073 8.883 1 49.41 52 VAL B N 1
ATOM 1314 C CA . VAL B 1 52 ? 3.15 -0.603 7.629 1 49.41 52 VAL B CA 1
ATOM 1315 C C . VAL B 1 52 ? 2.193 0.253 6.801 1 49.41 52 VAL B C 1
ATOM 1317 O O . VAL B 1 52 ? 1.95 -0.034 5.625 1 49.41 52 VAL B O 1
ATOM 1320 N N . SER B 1 53 ? 1.917 1.384 7.461 1 50.91 53 SER B N 1
ATOM 1321 C CA . SER B 1 53 ? 0.765 2.07 6.883 1 50.91 53 SER B CA 1
ATOM 1322 C C . SER B 1 53 ? 1.2 3.189 5.945 1 50.91 53 SER B C 1
ATOM 1324 O O . SER B 1 53 ? 0.382 4.016 5.531 1 50.91 53 SER B O 1
ATOM 1326 N N . THR B 1 54 ? 2.508 3.264 5.711 1 57.78 54 THR B N 1
ATOM 1327 C CA . THR B 1 54 ? 2.816 4.309 4.738 1 57.78 54 THR B CA 1
ATOM 1328 C C . THR B 1 54 ? 3.027 3.707 3.354 1 57.78 54 THR B C 1
ATOM 1330 O O . THR B 1 54 ? 3.406 2.541 3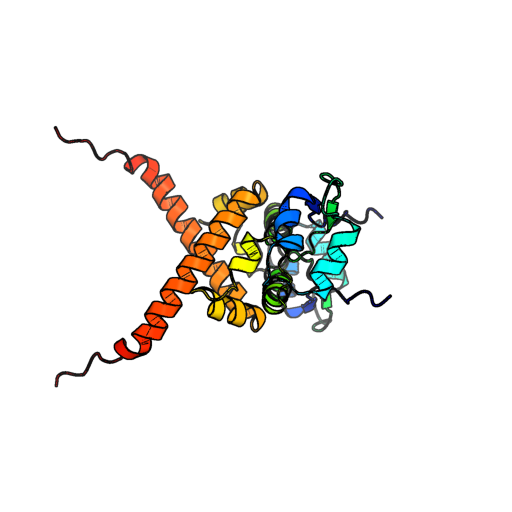.227 1 57.78 54 THR B O 1
ATOM 1333 N N . PRO B 1 55 ? 2.502 4.461 2.361 1 56 55 PRO B N 1
ATOM 1334 C CA . PRO B 1 55 ? 2.732 3.969 1.001 1 56 55 PRO B CA 1
ATOM 1335 C C . PRO B 1 55 ? 4.156 3.459 0.791 1 56 55 PRO B C 1
ATOM 1337 O O . PRO B 1 55 ? 4.367 2.492 0.054 1 56 55 PRO B O 1
ATOM 1340 N N . ASN B 1 56 ? 5.086 4.148 1.444 1 57.38 56 ASN B N 1
ATOM 1341 C CA . ASN B 1 56 ? 6.465 3.729 1.226 1 57.38 56 ASN B CA 1
ATOM 1342 C C . ASN B 1 56 ? 6.715 2.322 1.764 1 57.38 56 ASN B C 1
ATOM 1344 O O . ASN B 1 56 ? 7.422 1.53 1.138 1 57.38 56 ASN B O 1
ATOM 1348 N N . ALA B 1 57 ? 6.293 2.223 2.941 1 56.72 57 ALA B N 1
ATOM 1349 C CA . ALA B 1 57 ? 6.488 0.903 3.539 1 56.72 57 ALA B CA 1
ATOM 1350 C C . ALA B 1 57 ? 5.742 -0.17 2.752 1 56.72 57 ALA B C 1
ATOM 1352 O O . ALA B 1 57 ? 6.258 -1.271 2.545 1 56.72 57 ALA B O 1
ATOM 1353 N N . LEU B 1 58 ? 4.539 0.166 2.408 1 57.38 58 LEU B N 1
ATOM 1354 C CA . LEU B 1 58 ? 3.762 -0.745 1.574 1 57.38 58 LEU B CA 1
ATOM 1355 C C . LEU B 1 58 ? 4.547 -1.142 0.327 1 57.38 58 LEU B C 1
ATOM 1357 O O . LEU B 1 58 ? 4.57 -2.316 -0.049 1 57.38 58 LEU B O 1
ATOM 1361 N N . ASN B 1 59 ? 5.043 -0.064 -0.151 1 59.19 59 ASN B N 1
ATOM 1362 C CA . ASN B 1 59 ? 5.582 -0.198 -1.501 1 59.19 59 ASN B CA 1
ATOM 1363 C C . ASN B 1 59 ? 6.797 -1.119 -1.531 1 59.19 59 ASN B C 1
ATOM 1365 O O . ASN B 1 59 ? 6.875 -2.023 -2.365 1 59.19 59 ASN B O 1
ATOM 1369 N N . ASN B 1 60 ? 7.66 -0.821 -0.65 1 61.41 60 ASN B N 1
ATOM 1370 C CA . ASN B 1 60 ? 8.898 -1.584 -0.758 1 61.41 60 ASN B CA 1
ATOM 1371 C C . ASN B 1 60 ? 8.68 -3.059 -0.433 1 61.41 60 ASN B C 1
ATOM 1373 O O . ASN B 1 60 ? 9.172 -3.936 -1.146 1 61.41 60 ASN B O 1
ATOM 1377 N N . ALA B 1 61 ? 7.891 -3.227 0.462 1 71 61 ALA B N 1
ATOM 1378 C CA . ALA B 1 61 ? 7.699 -4.621 0.849 1 71 61 ALA B CA 1
ATOM 1379 C C . ALA B 1 61 ? 6.785 -5.344 -0.135 1 71 61 ALA B C 1
ATOM 1381 O O . ALA B 1 61 ? 7.055 -6.484 -0.522 1 71 61 ALA B O 1
ATOM 1382 N N . TYR B 1 62 ? 5.789 -4.723 -0.633 1 80.81 62 TYR B N 1
ATOM 1383 C CA . TYR B 1 62 ? 4.805 -5.328 -1.521 1 80.81 62 TYR B CA 1
ATOM 1384 C C . TYR B 1 62 ? 5.414 -5.645 -2.881 1 80.81 62 TYR B C 1
ATOM 1386 O O . TYR B 1 62 ? 5.391 -6.793 -3.326 1 80.81 62 TYR B O 1
ATOM 1394 N N . TYR B 1 63 ? 6.074 -4.68 -3.445 1 86.5 63 TYR B N 1
ATOM 1395 C CA . TYR B 1 63 ? 6.605 -4.883 -4.789 1 86.5 63 TYR B CA 1
ATOM 1396 C C . TYR B 1 63 ? 7.859 -5.746 -4.754 1 86.5 63 TYR B C 1
ATOM 1398 O O . TYR B 1 63 ? 8.109 -6.523 -5.684 1 86.5 63 TYR B O 1
ATOM 1406 N N . GLY B 1 64 ? 8.641 -5.609 -3.713 1 86.5 64 GLY B N 1
ATOM 1407 C CA . GLY B 1 64 ? 9.758 -6.52 -3.531 1 86.5 64 GLY B CA 1
ATOM 1408 C C . GLY B 1 64 ? 9.336 -7.973 -3.436 1 86.5 64 GLY B C 1
ATOM 1409 O O . GLY B 1 64 ? 9.992 -8.852 -3.992 1 86.5 64 GLY B O 1
ATOM 1410 N N . ASN B 1 65 ? 8.273 -8.172 -2.762 1 86.94 65 ASN B N 1
ATOM 1411 C CA . ASN B 1 65 ? 7.734 -9.523 -2.668 1 86.94 65 ASN B CA 1
ATOM 1412 C C . ASN B 1 65 ? 7.34 -10.07 -4.035 1 86.94 65 ASN B C 1
ATOM 1414 O O . ASN B 1 65 ? 7.562 -11.242 -4.332 1 86.94 65 ASN B O 1
ATOM 1418 N N . LEU B 1 66 ? 6.754 -9.234 -4.828 1 90.69 66 LEU B N 1
ATOM 1419 C CA . LEU B 1 66 ? 6.355 -9.672 -6.16 1 90.69 66 LEU B CA 1
ATOM 1420 C C . LEU B 1 66 ? 7.574 -10.039 -6.996 1 90.69 66 LEU B C 1
ATOM 1422 O O . LEU B 1 66 ? 7.566 -11.039 -7.715 1 90.69 66 LEU B O 1
ATOM 1426 N N . VAL B 1 67 ? 8.656 -9.273 -6.867 1 93.56 67 VAL B N 1
ATOM 1427 C CA . VAL B 1 67 ? 9.891 -9.531 -7.602 1 93.56 67 VAL B CA 1
ATOM 1428 C C . VAL B 1 67 ? 10.484 -10.867 -7.16 1 93.56 67 VAL B C 1
ATOM 1430 O O . VAL B 1 67 ? 11.047 -11.602 -7.977 1 93.56 67 VAL B O 1
ATOM 1433 N N . SER B 1 68 ? 10.234 -11.219 -5.98 1 93.5 68 SER B N 1
ATOM 1434 C CA . SER B 1 68 ? 10.758 -12.469 -5.426 1 93.5 68 SER B CA 1
ATOM 1435 C C . SER B 1 68 ? 9.742 -13.602 -5.57 1 93.5 68 SER B C 1
ATOM 1437 O O . SER B 1 68 ? 9.898 -14.656 -4.957 1 93.5 68 SER B O 1
ATOM 1439 N N . GLN B 1 69 ? 8.672 -13.32 -6.309 1 94.88 69 GLN B N 1
ATOM 1440 C CA . GLN B 1 69 ? 7.598 -14.281 -6.555 1 94.88 69 GLN B CA 1
ATOM 1441 C C . GLN B 1 69 ? 6.945 -14.719 -5.25 1 94.88 69 GLN B C 1
ATOM 1443 O O . GLN B 1 69 ? 6.652 -15.906 -5.066 1 94.88 69 GLN B O 1
ATOM 1448 N N . ARG B 1 70 ? 6.68 -13.773 -4.438 1 91.19 70 ARG B N 1
ATOM 1449 C CA . ARG B 1 70 ? 6.094 -14.047 -3.129 1 91.19 70 ARG B CA 1
ATOM 1450 C C . ARG B 1 70 ? 4.77 -13.312 -2.957 1 91.19 70 ARG B C 1
ATOM 1452 O O . ARG B 1 70 ? 4.395 -12.945 -1.84 1 91.19 70 ARG B O 1
ATOM 1459 N N . GLY B 1 71 ? 4.117 -13.047 -3.986 1 89.62 71 GLY B N 1
ATOM 1460 C CA . GLY B 1 71 ? 2.744 -12.57 -3.877 1 89.62 71 GLY B CA 1
ATOM 1461 C C . GLY B 1 71 ? 1.786 -13.633 -3.375 1 89.62 71 GLY B C 1
ATOM 1462 O O . GLY B 1 71 ? 1.641 -14.688 -3.994 1 89.62 71 GLY B O 1
ATOM 1463 N N . LEU B 1 72 ? 1.149 -13.328 -2.316 1 86.88 72 LEU B N 1
ATOM 1464 C CA . LEU B 1 72 ? 0.284 -14.328 -1.703 1 86.88 72 LEU B CA 1
ATOM 1465 C C . LEU B 1 72 ? -0.924 -14.617 -2.588 1 86.88 72 LEU B C 1
ATOM 1467 O O . LEU B 1 72 ? -1.281 -15.781 -2.797 1 86.88 72 LEU B O 1
ATOM 1471 N N . LEU B 1 73 ? -1.496 -13.562 -3.084 1 86.06 73 LEU B N 1
ATOM 1472 C CA . LEU B 1 73 ? -2.678 -13.742 -3.922 1 86.06 73 LEU B CA 1
ATOM 1473 C C . LEU B 1 73 ? -2.291 -13.82 -5.395 1 86.06 73 LEU B C 1
ATOM 1475 O O . LEU B 1 73 ? -1.381 -13.117 -5.844 1 86.06 73 LEU B O 1
ATOM 1479 N N . HIS B 1 74 ? -3.078 -14.578 -6.109 1 90.5 74 HIS B N 1
ATOM 1480 C CA . HIS B 1 74 ? -2.881 -14.703 -7.547 1 90.5 74 HIS B CA 1
ATOM 1481 C C . HIS B 1 74 ? -2.934 -13.336 -8.234 1 90.5 74 HIS B C 1
ATOM 1483 O O . HIS B 1 74 ? -2.07 -13.016 -9.055 1 90.5 74 HIS B O 1
ATOM 1489 N N . SER B 1 75 ? -3.912 -12.555 -7.832 1 86.12 75 SER B N 1
ATOM 1490 C CA . SER B 1 75 ? -4.133 -11.25 -8.461 1 86.12 75 SER B CA 1
ATOM 1491 C C . SER B 1 75 ? -2.922 -10.344 -8.281 1 86.12 75 SER B C 1
ATOM 1493 O O . SER B 1 75 ? -2.578 -9.57 -9.18 1 86.12 75 SER B O 1
ATOM 1495 N N . ASP B 1 76 ? -2.289 -10.508 -7.156 1 85.75 76 ASP B N 1
ATOM 1496 C CA . ASP B 1 76 ? -1.133 -9.656 -6.891 1 85.75 76 ASP B CA 1
ATOM 1497 C C . ASP B 1 76 ? 0.065 -10.078 -7.738 1 85.75 76 ASP B C 1
ATOM 1499 O O . ASP B 1 76 ? 0.698 -9.242 -8.383 1 85.75 76 ASP B O 1
ATOM 1503 N N . GLN B 1 77 ? 0.33 -11.336 -7.746 1 92 77 GLN B N 1
ATOM 1504 C CA . GLN B 1 77 ? 1.515 -11.797 -8.461 1 92 77 GLN B CA 1
ATOM 1505 C C . GLN B 1 77 ? 1.35 -11.633 -9.969 1 92 77 GLN B C 1
ATOM 1507 O O . GLN B 1 77 ? 2.336 -11.492 -10.695 1 92 77 GLN B O 1
ATOM 1512 N N . GLN B 1 78 ? 0.102 -11.5 -10.445 1 92.44 78 GLN B N 1
ATOM 1513 C CA . GLN B 1 78 ? -0.148 -11.305 -11.867 1 92.44 78 GLN B CA 1
ATOM 1514 C C . GLN B 1 78 ? 0.352 -9.945 -12.336 1 92.44 78 GLN B C 1
ATOM 1516 O O . GLN B 1 78 ? 0.578 -9.742 -13.531 1 92.44 78 GLN B O 1
ATOM 1521 N N . LEU B 1 79 ? 0.585 -9.062 -11.438 1 91.12 79 LEU B N 1
ATOM 1522 C CA . LEU B 1 79 ? 1.125 -7.758 -11.797 1 91.12 79 LEU B CA 1
ATOM 1523 C C . LEU B 1 79 ? 2.561 -7.883 -12.297 1 91.12 79 LEU B C 1
ATOM 1525 O O . LEU B 1 79 ? 3.059 -6.996 -13 1 91.12 79 LEU B O 1
ATOM 1529 N N . LEU B 1 80 ? 3.209 -8.922 -11.859 1 95.25 80 LEU B N 1
ATOM 1530 C CA . LEU B 1 80 ? 4.527 -9.289 -12.375 1 95.25 80 LEU B CA 1
ATOM 1531 C C . LEU B 1 80 ? 4.543 -10.734 -12.859 1 95.25 80 LEU B C 1
ATOM 1533 O O . LEU B 1 80 ? 4.789 -11.648 -12.07 1 95.25 80 LEU B O 1
ATOM 1537 N N . ASN B 1 81 ? 4.203 -10.906 -14.016 1 96.5 81 ASN B N 1
ATOM 1538 C CA . ASN B 1 81 ? 4.059 -12.227 -14.609 1 96.5 81 ASN B CA 1
ATOM 1539 C C . ASN B 1 81 ? 4.125 -12.172 -16.125 1 96.5 81 ASN B C 1
ATOM 1541 O O . ASN B 1 81 ? 3.35 -12.836 -16.812 1 96.5 81 ASN B O 1
ATOM 1545 N N . GLY B 1 82 ? 5.023 -11.266 -16.672 1 94.94 82 GLY B N 1
ATOM 1546 C CA . GLY B 1 82 ? 5.289 -11.25 -18.094 1 94.94 82 GLY B CA 1
ATOM 1547 C C . GLY B 1 82 ? 4.348 -10.352 -18.875 1 94.94 82 GLY B C 1
ATOM 1548 O O . GLY B 1 82 ? 4.133 -10.547 -20.062 1 94.94 82 GLY B O 1
ATOM 1549 N N . GLY B 1 83 ? 3.771 -9.383 -18.203 1 92.94 83 GLY B N 1
ATOM 1550 C CA . GLY B 1 83 ? 2.814 -8.492 -18.844 1 92.94 83 GLY B CA 1
ATOM 1551 C C . GLY B 1 83 ? 3.275 -7.047 -18.891 1 92.94 83 GLY B C 1
ATOM 1552 O O . GLY B 1 83 ? 4.449 -6.758 -18.641 1 92.94 83 GLY B O 1
ATOM 1553 N N . SER B 1 84 ? 2.328 -6.156 -19.203 1 92.94 84 SER B N 1
ATOM 1554 C CA . SER B 1 84 ? 2.613 -4.746 -19.438 1 92.94 84 SER B CA 1
ATOM 1555 C C . SER B 1 84 ? 3.014 -4.039 -18.141 1 92.94 84 SER B C 1
ATOM 1557 O O . SER B 1 84 ? 3.627 -2.971 -18.172 1 92.94 84 SER B O 1
ATOM 1559 N N . THR B 1 85 ? 2.705 -4.719 -16.984 1 94.69 85 THR B N 1
ATOM 1560 C CA . THR B 1 85 ? 2.975 -4.047 -15.711 1 94.69 85 THR B CA 1
ATOM 1561 C C . THR B 1 85 ? 4.355 -4.426 -15.18 1 94.69 85 THR B C 1
ATOM 1563 O O . THR B 1 85 ? 4.82 -3.861 -14.188 1 94.69 85 THR B O 1
ATOM 1566 N N . ASP B 1 86 ? 5.078 -5.301 -15.82 1 95.31 86 ASP B N 1
ATOM 1567 C CA . ASP B 1 86 ? 6.32 -5.844 -15.281 1 95.31 86 ASP B CA 1
ATOM 1568 C C . ASP B 1 86 ? 7.324 -4.734 -14.984 1 95.31 86 ASP B C 1
ATOM 1570 O O . ASP B 1 86 ? 7.855 -4.652 -13.875 1 95.31 86 ASP B O 1
ATOM 1574 N N . ALA B 1 87 ? 7.586 -3.906 -15.969 1 93.75 87 ALA B N 1
ATOM 1575 C CA . ALA B 1 87 ? 8.586 -2.852 -15.812 1 93.75 87 ALA B CA 1
ATOM 1576 C C . ALA B 1 87 ? 8.188 -1.886 -14.695 1 93.75 87 ALA B C 1
ATOM 1578 O O . ALA B 1 87 ? 9.047 -1.427 -13.938 1 93.75 87 ALA B O 1
ATOM 1579 N N . LEU B 1 88 ? 6.938 -1.654 -14.648 1 91.94 88 LEU B N 1
ATOM 1580 C CA . LEU B 1 88 ? 6.43 -0.753 -13.617 1 91.94 88 LEU B CA 1
ATOM 1581 C C . LEU B 1 88 ? 6.625 -1.348 -12.227 1 91.94 88 LEU B C 1
ATOM 1583 O O . LEU B 1 88 ? 7.094 -0.663 -11.312 1 91.94 88 LEU B O 1
ATOM 1587 N N . VAL B 1 89 ? 6.312 -2.57 -12.047 1 92.25 89 VAL B N 1
ATOM 1588 C CA . VAL B 1 89 ? 6.465 -3.256 -10.766 1 92.25 89 VAL B CA 1
ATOM 1589 C C . VAL B 1 89 ? 7.934 -3.238 -10.344 1 92.25 89 VAL B C 1
ATOM 1591 O O . VAL B 1 89 ? 8.25 -2.947 -9.188 1 92.25 89 VAL B O 1
ATOM 1594 N N . ARG B 1 90 ? 8.797 -3.488 -11.266 1 93.69 90 ARG B N 1
ATOM 1595 C CA . ARG B 1 90 ? 10.219 -3.506 -10.953 1 93.69 90 ARG B CA 1
ATOM 1596 C C . ARG B 1 90 ? 10.719 -2.107 -10.602 1 93.69 90 ARG B C 1
ATOM 1598 O O . ARG B 1 90 ? 11.555 -1.947 -9.703 1 93.69 90 ARG B O 1
ATOM 1605 N N . THR B 1 91 ? 10.195 -1.114 -11.305 1 90.62 91 THR B N 1
ATOM 1606 C CA . THR B 1 91 ? 10.531 0.266 -10.977 1 90.62 91 THR B CA 1
ATOM 1607 C C . THR B 1 91 ? 10.102 0.604 -9.555 1 90.62 91 THR B C 1
ATOM 1609 O O . THR B 1 91 ? 10.867 1.188 -8.789 1 90.62 91 THR B O 1
ATOM 1612 N N . TYR B 1 92 ? 8.945 0.155 -9.172 1 86.75 92 TYR B N 1
ATOM 1613 C CA . TYR B 1 92 ? 8.422 0.459 -7.848 1 86.75 92 TYR B CA 1
ATOM 1614 C C . TYR B 1 92 ? 9.172 -0.323 -6.773 1 86.75 92 TYR B C 1
ATOM 1616 O O . TYR B 1 92 ? 9.352 0.165 -5.656 1 86.75 92 TYR B O 1
ATOM 1624 N N . ALA B 1 93 ? 9.648 -1.462 -7.086 1 87.44 93 ALA B N 1
ATOM 1625 C CA . ALA B 1 93 ? 10.438 -2.252 -6.141 1 87.44 93 ALA B CA 1
ATOM 1626 C C . ALA B 1 93 ? 11.781 -1.58 -5.852 1 87.44 93 ALA B C 1
ATOM 1628 O O . ALA B 1 93 ? 12.336 -1.74 -4.762 1 87.44 93 ALA B O 1
ATOM 1629 N N . SER B 1 94 ? 12.211 -0.799 -6.828 1 87.81 94 SER B N 1
ATOM 1630 C CA . SER B 1 94 ? 13.547 -0.218 -6.703 1 87.81 94 SER B CA 1
ATOM 1631 C C . SER B 1 94 ? 13.477 1.232 -6.238 1 87.81 94 SER B C 1
ATOM 1633 O O . SER B 1 94 ? 14.484 1.812 -5.84 1 87.81 94 SER B O 1
ATOM 1635 N N . SER B 1 95 ? 12.242 1.802 -6.344 1 84 95 SER B N 1
ATOM 1636 C CA . SER B 1 95 ? 12.109 3.213 -6 1 84 95 SER B CA 1
ATOM 1637 C C . SER B 1 95 ? 10.773 3.486 -5.316 1 84 95 SER B C 1
ATOM 1639 O O . SER B 1 95 ? 9.75 3.66 -5.98 1 84 95 SER B O 1
ATOM 1641 N N . ALA B 1 96 ? 10.82 3.645 -4.043 1 77.5 96 ALA B N 1
ATOM 1642 C CA . ALA B 1 96 ? 9.633 3.986 -3.266 1 77.5 96 ALA B CA 1
ATOM 1643 C C . ALA B 1 96 ? 9.125 5.379 -3.627 1 77.5 96 ALA B C 1
ATOM 1645 O O . ALA B 1 96 ? 7.914 5.625 -3.623 1 77.5 96 ALA B O 1
ATOM 1646 N N . ALA B 1 97 ? 10.062 6.207 -3.936 1 77.44 97 ALA B N 1
ATOM 1647 C CA . ALA B 1 97 ? 9.711 7.586 -4.273 1 77.44 97 ALA B CA 1
ATOM 1648 C C . ALA B 1 97 ? 8.875 7.637 -5.551 1 77.44 97 ALA B C 1
ATOM 1650 O O . ALA B 1 97 ? 7.922 8.414 -5.645 1 77.44 97 ALA B O 1
ATOM 1651 N N . GLN B 1 98 ? 9.219 6.82 -6.535 1 84.62 98 GLN B N 1
ATOM 1652 C CA . GLN B 1 98 ? 8.445 6.805 -7.777 1 84.62 98 GLN B CA 1
ATOM 1653 C C . GLN B 1 98 ? 7.039 6.258 -7.543 1 84.62 98 GLN B C 1
ATOM 1655 O O . GLN B 1 98 ? 6.066 6.777 -8.094 1 84.62 98 GLN B O 1
ATOM 1660 N N . PHE B 1 99 ? 6.98 5.281 -6.777 1 83.56 99 PHE B N 1
ATOM 1661 C CA . PHE B 1 99 ? 5.652 4.77 -6.445 1 83.56 99 PHE B CA 1
ATOM 1662 C C . PHE B 1 99 ? 4.816 5.844 -5.762 1 83.56 99 PHE B C 1
ATOM 1664 O O . PHE B 1 99 ? 3.666 6.074 -6.141 1 83.56 99 PHE B O 1
ATOM 1671 N N . SER B 1 100 ? 5.383 6.461 -4.715 1 80.25 100 SER B N 1
ATOM 1672 C CA . SER B 1 100 ? 4.652 7.465 -3.949 1 80.25 100 SER B CA 1
ATOM 1673 C C . SER B 1 100 ? 4.125 8.57 -4.855 1 80.25 100 SER B C 1
ATOM 1675 O O . SER B 1 100 ? 2.975 8.992 -4.727 1 80.25 100 SER B O 1
ATOM 1677 N N . ALA B 1 101 ? 4.934 8.992 -5.77 1 83.31 101 ALA B N 1
ATOM 1678 C CA . ALA B 1 101 ? 4.535 10.062 -6.688 1 83.31 101 ALA B CA 1
ATOM 1679 C C . ALA B 1 101 ? 3.408 9.602 -7.609 1 83.31 101 ALA B C 1
ATOM 1681 O O . ALA B 1 101 ? 2.406 10.297 -7.773 1 83.31 101 ALA B O 1
ATOM 1682 N N . ASP B 1 102 ? 3.553 8.445 -8.195 1 83.44 102 ASP B N 1
ATOM 1683 C CA . ASP B 1 102 ? 2.545 7.93 -9.117 1 83.44 102 ASP B CA 1
ATOM 1684 C C . ASP B 1 102 ? 1.237 7.625 -8.391 1 83.44 102 ASP B C 1
ATOM 1686 O O . ASP B 1 102 ? 0.153 7.867 -8.922 1 83.44 102 ASP B O 1
ATOM 1690 N N . PHE B 1 103 ? 1.397 7.117 -7.234 1 83 103 PHE B N 1
ATOM 1691 C CA . PHE B 1 103 ? 0.232 6.801 -6.418 1 83 103 PHE B CA 1
ATOM 1692 C C . PHE B 1 103 ? -0.55 8.062 -6.082 1 83 103 PHE B C 1
ATOM 1694 O O . PHE B 1 103 ? -1.771 8.109 -6.238 1 83 103 PHE B O 1
ATOM 1701 N N . SER B 1 104 ? 0.174 9.016 -5.582 1 83.06 104 SER B N 1
ATOM 1702 C CA . SER B 1 104 ? -0.478 10.289 -5.266 1 83.06 104 SER B CA 1
ATOM 1703 C C . SER B 1 104 ? -1.17 10.875 -6.492 1 83.06 104 SER B C 1
ATOM 1705 O O . SER B 1 104 ? -2.303 11.352 -6.402 1 83.06 104 SER B O 1
ATOM 1707 N N . SER B 1 105 ? -0.498 10.82 -7.613 1 85.62 105 SER B N 1
ATOM 1708 C CA . SER B 1 105 ? -1.075 11.344 -8.852 1 85.62 105 SER B CA 1
ATOM 1709 C C . SER B 1 105 ? -2.32 10.562 -9.25 1 85.62 105 SER B C 1
ATOM 1711 O O . SER B 1 105 ? -3.328 11.148 -9.648 1 85.62 105 SER B O 1
ATOM 1713 N N . ALA B 1 106 ? -2.246 9.289 -9.102 1 86.25 106 ALA B N 1
ATOM 1714 C CA . ALA B 1 106 ? -3.383 8.445 -9.453 1 86.25 106 ALA B CA 1
ATOM 1715 C C . ALA B 1 106 ? -4.578 8.727 -8.547 1 86.25 106 ALA B C 1
ATOM 1717 O O . ALA B 1 106 ? -5.719 8.789 -9.016 1 86.25 106 ALA B O 1
ATOM 1718 N N . MET B 1 107 ? -4.277 8.945 -7.293 1 87.75 107 MET B N 1
ATOM 1719 C CA . MET B 1 107 ? -5.34 9.242 -6.336 1 87.75 107 MET B CA 1
ATOM 1720 C C . MET B 1 107 ? -6.012 10.57 -6.668 1 87.75 107 MET B C 1
ATOM 1722 O O . MET B 1 107 ? -7.242 10.672 -6.66 1 87.75 107 MET B O 1
ATOM 1726 N N . VAL B 1 108 ? -5.246 11.539 -7 1 88.38 108 VAL B N 1
ATOM 1727 C CA . VAL B 1 108 ? -5.777 12.852 -7.332 1 88.38 108 VAL B CA 1
ATOM 1728 C C . VAL B 1 108 ? -6.594 12.766 -8.625 1 88.38 108 VAL B C 1
ATOM 1730 O O . VAL B 1 108 ? -7.695 13.312 -8.703 1 88.38 108 VAL B O 1
ATOM 1733 N N . ASN B 1 109 ? -6.062 12.078 -9.617 1 87.31 109 ASN B N 1
ATOM 1734 C CA . ASN B 1 109 ? -6.781 11.914 -10.875 1 87.31 109 ASN B CA 1
ATOM 1735 C C . ASN B 1 109 ? -8.117 11.203 -10.672 1 87.31 109 ASN B C 1
ATOM 1737 O O . ASN B 1 109 ? -9.141 11.625 -11.219 1 87.31 109 ASN B O 1
ATOM 1741 N N . MET B 1 110 ? -8.117 10.188 -9.906 1 86.81 110 MET B N 1
ATOM 1742 C CA . MET B 1 110 ? -9.344 9.445 -9.641 1 86.81 110 MET B CA 1
ATOM 1743 C C . MET B 1 110 ? -10.328 10.289 -8.828 1 86.81 110 MET B C 1
ATOM 1745 O O . MET B 1 110 ? -11.539 10.234 -9.062 1 86.81 110 MET B O 1
ATOM 1749 N N . GLY B 1 111 ? -9.789 11.023 -7.891 1 87.44 111 GLY B N 1
ATOM 1750 C CA . GLY B 1 111 ? -10.633 11.945 -7.145 1 87.44 111 GLY B CA 1
ATOM 1751 C C . GLY B 1 111 ? -11.312 12.977 -8.023 1 87.44 111 GLY B C 1
ATOM 1752 O O . GLY B 1 111 ? -12.484 13.297 -7.82 1 87.44 111 GLY B O 1
ATOM 1753 N N . ASN B 1 112 ? -10.539 13.414 -9.023 1 87.12 112 ASN B N 1
ATOM 1754 C CA . ASN B 1 112 ? -11.078 14.414 -9.945 1 87.12 112 ASN B CA 1
ATOM 1755 C C . ASN B 1 112 ? -12.156 13.82 -10.844 1 87.12 112 ASN B C 1
ATOM 1757 O O . ASN B 1 112 ? -13.148 14.492 -11.148 1 87.12 112 ASN B O 1
ATOM 1761 N N . ILE B 1 113 ? -12 12.641 -11.289 1 81.94 113 ILE B N 1
ATOM 1762 C CA . ILE B 1 113 ? -12.992 11.969 -12.117 1 81.94 113 ILE B CA 1
ATOM 1763 C C . ILE B 1 113 ? -14.258 11.711 -11.305 1 81.94 113 ILE B C 1
ATOM 1765 O O . ILE B 1 113 ? -15.375 11.891 -11.797 1 81.94 113 ILE B O 1
ATOM 1769 N N . GLY B 1 114 ? -14.031 11.242 -10.062 1 74.88 114 GLY B N 1
ATOM 1770 C CA . GLY B 1 114 ? -15.18 11.008 -9.203 1 74.88 114 GLY B CA 1
ATOM 1771 C C . GLY B 1 114 ? -16.031 12.242 -9.008 1 74.88 114 GLY B C 1
ATOM 1772 O O . GLY B 1 114 ? -17.266 12.164 -9.047 1 74.88 114 GLY B O 1
ATOM 1773 N N . VAL B 1 115 ? -15.484 13.344 -8.789 1 72.12 115 VAL B N 1
ATOM 1774 C CA . VAL B 1 115 ? -16.188 14.609 -8.609 1 72.12 115 VAL B CA 1
ATOM 1775 C C . VAL B 1 115 ? -16.906 14.992 -9.898 1 72.12 115 VAL B C 1
ATOM 1777 O O . VAL B 1 115 ? -18.047 15.461 -9.867 1 72.12 115 VAL B O 1
ATOM 1780 N N . LEU B 1 116 ? -16.281 14.664 -11.031 1 70.12 116 LEU B N 1
ATOM 1781 C CA . LEU B 1 116 ? -16.859 15.016 -12.32 1 70.12 116 LEU B CA 1
ATOM 1782 C C . LEU B 1 116 ? -18.047 14.117 -12.641 1 70.12 116 LEU B C 1
ATOM 1784 O O . LEU B 1 116 ? -19.078 14.586 -13.148 1 70.12 116 LEU B O 1
ATOM 1788 N N . THR B 1 117 ? -17.781 12.891 -12.289 1 69.06 117 THR B N 1
ATOM 1789 C CA . THR B 1 117 ? -18.844 11.945 -12.633 1 69.06 117 THR B CA 1
ATOM 1790 C C . THR B 1 117 ? -19.953 11.977 -11.586 1 69.06 117 THR B C 1
ATOM 1792 O O . THR B 1 117 ? -21.094 11.625 -11.883 1 69.06 117 THR B O 1
ATOM 1795 N N . GLY B 1 118 ? -19.5 12.117 -10.406 1 58.62 118 GLY B N 1
ATOM 1796 C CA . GLY B 1 118 ? -20.531 12.328 -9.398 1 58.62 118 GLY B CA 1
ATOM 1797 C C . GLY B 1 118 ? -21.328 13.602 -9.609 1 58.62 118 GLY B C 1
ATOM 1798 O O . GLY B 1 118 ? -22.547 13.617 -9.445 1 58.62 118 GLY B O 1
ATOM 1799 N N . ALA B 1 119 ? -20.531 14.68 -9.859 1 51.28 119 ALA B N 1
ATOM 1800 C CA . ALA B 1 119 ? -21.219 15.914 -10.227 1 51.28 119 ALA B CA 1
ATOM 1801 C C . ALA B 1 119 ? -22 15.734 -11.523 1 51.28 119 ALA B C 1
ATOM 1803 O O . ALA B 1 119 ? -23.109 16.25 -11.664 1 51.28 119 ALA B O 1
ATOM 1804 N N . GLN B 1 120 ? -21.281 15.039 -12.477 1 46.59 120 GLN B N 1
ATOM 1805 C CA . GLN B 1 120 ? -22 14.758 -13.719 1 46.59 120 GLN B CA 1
ATOM 1806 C C . GLN B 1 120 ? -23.016 13.648 -13.531 1 46.59 120 GLN B C 1
ATOM 1808 O O . GLN B 1 120 ? -23.891 13.43 -14.383 1 46.59 120 GLN B O 1
ATOM 1813 N N . GLY B 1 121 ? -22.891 12.828 -12.719 1 43.5 121 GLY B N 1
ATOM 1814 C CA . GLY B 1 121 ? -24 11.914 -12.484 1 43.5 121 GLY B CA 1
ATOM 1815 C C . GLY B 1 121 ? -25.344 12.602 -12.445 1 43.5 121 GLY B C 1
ATOM 1816 O O . GLY B 1 121 ? -26.391 11.953 -12.617 1 43.5 121 GLY B O 1
ATOM 1817 N N . GLN B 1 122 ? -25.5 13.867 -12.125 1 39.78 122 GLN B N 1
ATOM 1818 C CA . GLN B 1 122 ? -26.766 14.453 -12.555 1 39.78 122 GLN B CA 1
ATOM 1819 C C . GLN B 1 122 ? -26.797 14.656 -14.062 1 39.78 122 GLN B C 1
ATOM 1821 O O . GLN B 1 122 ? -27.859 14.852 -14.648 1 39.78 122 GLN B O 1
ATOM 1826 N N . VAL B 1 123 ? -25.734 14.836 -14.828 1 36.16 123 VAL B N 1
ATOM 1827 C CA . VAL B 1 123 ? -25.828 15.086 -16.266 1 36.16 123 VAL B CA 1
ATOM 1828 C C . VAL B 1 123 ? -25.719 13.773 -17.031 1 36.16 123 VAL B C 1
ATOM 1830 O O . VAL B 1 123 ? -25.828 13.75 -18.25 1 36.16 123 VAL B O 1
ATOM 1833 N N . ARG B 1 124 ? -25.281 12.633 -16.438 1 40.47 124 ARG B N 1
ATOM 1834 C CA . ARG B 1 124 ? -25.234 11.461 -17.312 1 40.47 124 ARG B CA 1
ATOM 1835 C C . ARG B 1 124 ? -26.594 11.227 -17.969 1 40.47 124 ARG B C 1
ATOM 1837 O O . ARG B 1 124 ? -26.656 10.844 -19.141 1 40.47 124 ARG B O 1
ATOM 1844 N N . LEU B 1 125 ? -27.422 10.953 -17.047 1 36.25 125 LEU B N 1
ATOM 1845 C CA . LEU B 1 125 ? -28.594 10.281 -17.625 1 36.25 125 LEU B CA 1
ATOM 1846 C C . LEU B 1 125 ? -29.406 11.25 -18.484 1 36.25 125 LEU B C 1
ATOM 1848 O O . LEU B 1 125 ? -30.484 10.906 -18.938 1 36.25 125 LEU B O 1
ATOM 1852 N N . ASN B 1 126 ? -28.891 12.477 -18.547 1 31.98 126 ASN B N 1
ATOM 1853 C CA . ASN B 1 126 ? -29.953 13.148 -19.297 1 31.98 126 ASN B CA 1
ATOM 1854 C C . ASN B 1 126 ? -29.828 12.891 -20.797 1 31.98 126 ASN B C 1
ATOM 1856 O O . ASN B 1 126 ? -29.25 13.695 -21.531 1 31.98 126 ASN B O 1
ATOM 1860 N N . CYS B 1 127 ? -29.203 11.82 -21.281 1 36.28 127 CYS B N 1
ATOM 1861 C CA . CYS B 1 127 ? -29.484 11.547 -22.672 1 36.28 127 CYS B CA 1
ATOM 1862 C C . CYS B 1 127 ? -30.984 11.422 -22.906 1 36.28 127 CYS B C 1
ATOM 1864 O O . CYS B 1 127 ? -31.594 10.391 -22.609 1 36.28 127 CYS B O 1
ATOM 1866 N N . ALA B 1 128 ? -31.734 12.344 -22.547 1 29.61 128 ALA B N 1
ATOM 1867 C CA . ALA B 1 128 ? -33.156 12.43 -22.906 1 29.61 128 ALA B CA 1
ATOM 1868 C C . ALA B 1 128 ? -33.375 11.977 -24.344 1 29.61 128 ALA B C 1
ATOM 1870 O O . ALA B 1 128 ? -32.562 12.266 -25.234 1 29.61 128 ALA B O 1
ATOM 1871 N N . LYS B 1 129 ? -34.062 10.828 -24.453 1 29.33 129 LYS B N 1
ATOM 1872 C CA . LYS B 1 129 ? -34.844 10.297 -25.562 1 29.33 129 LYS B CA 1
ATOM 1873 C C . LYS B 1 129 ? -35.562 11.414 -26.328 1 29.33 129 LYS B C 1
ATOM 1875 O O . LYS B 1 129 ? -36.438 12.07 -25.797 1 29.33 129 LYS B O 1
ATOM 1880 N N . VAL B 1 130 ? -34.844 12.305 -26.938 1 30.09 130 VAL B N 1
ATOM 1881 C CA . VAL B 1 130 ? -35.656 13.047 -27.891 1 30.09 130 VAL B CA 1
ATOM 1882 C C . VAL B 1 130 ? -36.375 12.078 -28.828 1 30.09 130 VAL B C 1
ATOM 1884 O O . VAL B 1 130 ? -35.75 11.312 -29.547 1 30.09 130 VAL B O 1
ATOM 1887 N N . ASN B 1 131 ? -37.438 11.414 -28.234 1 23.56 131 ASN B N 1
ATOM 1888 C CA . ASN B 1 131 ? -38.5 11.133 -29.188 1 23.56 131 ASN B CA 1
ATOM 1889 C C . ASN B 1 131 ? -39.062 12.414 -29.797 1 23.56 131 ASN B C 1
ATOM 1891 O O . ASN B 1 131 ? -39.188 13.43 -29.109 1 23.56 131 ASN B O 1
#

Radius of gyration: 21.21 Å; Cα contacts (8 Å, |Δi|>4): 340; chains: 2; bounding box: 57×54×69 Å

Organism: Aegilops tauschii subsp. strangulata (NCBI:txid200361)

InterPro domains:
  IPR000823 Plant peroxidase [PR00461] (49-64)
  IPR000823 Plant peroxidase [PR00461] (65-82)
  IPR000823 Plant peroxidase [PR00461] (105-118)
  IPR000823 Plant peroxidase [PTHR31388] (3-130)
  IPR002016 Haem peroxidase [PF00141] (3-95)
  IPR002016 Haem peroxidase [PS50873] (1-131)
  IPR010255 Haem peroxidase superfamily [SSF48113] (4-131)

Sequence (262 aa):
MHAGAHTIGQAACTNFRSRVYGETNINAAYAASLQGNCPQSGGDGNLTPLEVSTPNALNNAYYGNLVSQRGLLHSDQQLLNGGSTDALVRTYASSAAQFSADFSSAMVNMGNIGVLTGAQGQVRLNCAKVNMHAGAHTIGQAACTNFRSRVYGETNINAAYAASLQGNCPQSGGDGNLTPLEVSTPNALNNAYYGNLVSQRGLLHSDQQLLNGGSTDALVRTYASSAAQFSADFSSAMVNMGNIGVLTGAQGQVRLNCAKVN

Secondary structure (DSSP, 8-state):
---------EEEGGGTHHHHHH-SSS-HHHHHHHHTTS-SSS-TT-EEE--TTSHHHHHHHHHHHHHTT--SSHHHHTTSSSSTTHHHHHHHHH-HHHHHHHHHHHHHHHHHHHHHHHHHTTTSS------/---------EEEGGGTHHHHHH-SSS-HHHHHHHHTTS-SSS-TT-EEE--TTSHHHHHHHHHHHHHTT--SSHHHHTTSSSSTTHHHHHHHHH-HHHHHHHHHHHHHHHHHHHHHHHHHTTTTT------

Nearest PDB structures (foldseek):
  1sch-assembly2_A  TM=4.864E-01  e=1.800E-08  Arachis hypogaea
  5twt-assembly1_A  TM=4.933E-01  e=2.683E-08  Panicum virgatum
  1gx2-assembly2_B  TM=4.779E-01  e=1.266E-05  Armoracia rusticana
  2ylj-assembly1_A  TM=4.687E-01  e=1.503E-05  Armoracia rusticana
  1gwu-assembly1_A  TM=4.692E-01  e=2.657E-05  Armoracia rusticana

Solvent-accessible surface area (backbone atoms only — not comparable to full-atom values): 14087 Å² total; per-residue (Å²): 133,77,68,72,72,72,75,57,29,68,40,43,22,70,68,28,42,63,42,59,77,68,51,81,80,46,31,63,70,59,36,55,65,46,37,79,60,29,43,98,70,65,49,53,79,31,69,40,76,30,52,52,39,35,68,49,32,20,34,35,48,25,33,40,28,34,76,59,25,56,39,70,37,58,77,58,28,56,45,52,67,88,50,62,23,29,65,53,42,54,48,27,39,76,28,42,65,58,39,52,52,52,49,50,50,49,46,49,52,51,11,49,48,46,50,47,45,59,61,29,54,73,56,55,72,63,64,68,76,78,123,132,77,69,72,72,73,73,58,32,65,40,44,22,71,69,29,42,64,41,59,76,67,51,81,81,46,30,65,68,58,37,56,64,48,38,79,60,30,44,97,71,64,51,54,80,32,68,39,75,32,52,52,41,34,67,49,32,22,32,38,48,26,33,40,28,34,75,59,25,55,40,69,37,60,78,58,26,56,46,53,67,86,50,62,22,29,67,52,42,53,48,27,39,75,26,40,66,59,39,50,53,52,48,52,50,50,46,48,53,50,11,49,49,47,51,48,46,58,62,30,53,72,58,59,72,62,68,68,76,81,119

pLDDT: mean 76.97, std 21.67, range [18.59, 97.06]